Protein AF-A0A1Q9CWM8-F1 (afdb_monomer)

Solvent-accessible surface area (backbone atoms only — not comparable to full-atom values): 12950 Å² total; per-residue (Å²): 133,87,81,80,78,86,75,66,98,82,67,56,83,88,77,53,81,65,92,89,66,82,57,52,78,40,66,68,50,42,53,52,55,50,48,50,55,51,45,44,40,70,77,68,61,48,65,54,47,73,44,76,58,40,35,42,48,44,22,76,62,41,59,60,101,58,80,75,87,77,59,64,68,81,63,61,50,94,53,37,30,60,48,41,47,51,48,46,30,53,45,34,53,47,49,40,71,77,36,74,83,43,46,36,32,36,40,35,80,69,63,62,85,44,45,28,26,53,47,93,80,74,22,32,33,28,57,24,30,44,43,68,65,45,27,57,50,50,49,49,41,70,73,76,45,60,77,96,70,62,54,64,67,57,53,54,46,61,80,60,69,62,69,77,92,69,46,44,67,49,77,50,70,71,60,72,65,41,61,74,77,68,51,73,53,71,64,48,66,49,27,46,78,51,55,81,75,38,72,61,87,83,78,60,82,50,46,73,52,43,54,50,26,67,73,74,102

Organism: Symbiodinium microadriaticum (NCBI:txid2951)

Nearest PDB structures (foldseek):
  3vu2-assembly2_B  TM=9.956E-01  e=8.598E-21  Oryza sativa Japonica Group
  7ml5-assembly1_A  TM=9.933E-01  e=8.139E-21  Oryza sativa Japonica Group
  3aml-assembly1_A  TM=9.859E-01  e=1.068E-19  Oryza sativa Japonica Group
  3amk-assembly1_A  TM=9.919E-01  e=2.861E-19  Oryza sativa Japonica Group
  4bzy-assembly2_B  TM=9.551E-01  e=2.695E-17  Homo sapiens

Mean predicted aligned error: 7.35 Å

Foldseek 3Di:
DDDDPPDDPPDDLVPDQPPPDDDLPDPVSLVVVLVVLLCCCPVVVAQADEDPLVCLLQFSCSCPPDDQPPPLCVRDDPRGDVSSLVSLLVNLVSNCVSPVRHAYEYAHPNQRPQQCAHVVVVHSRHPEYELVVQLVVLCCCLPPHDPVRDDPCVNCCSVPPHDPDRHHYDYDNDDCVCVVVVHDDLLCSQQPPLVVPQPDPPPPHGDPSNVRSVVVD

Radius of gyration: 21.6 Å; Cα contacts (8 Å, |Δi|>4): 248; chains: 1; bounding box: 43×51×65 Å

Sequence (217 aa):
MKNTNLWNPGIDPLKERPRGLYCYKNYEVLRYLLSNLRWWLEEYNCDGFRFDGVTSMLYHHHGLYMSFTGNYEEYFGMSTDVDAVVYLMLASELVRSVRPDAVMIAEDVSGMPGLCVPVAEGGIGFDYRLAMSLPDMWISLLKDVKDERWGMNQIVSAMCNRRRGREKTVAYAESHDQSIVGDKTIAFWLMDAEMYTGMGDDGTPGSVVVARGMAMH

Structure (mmCIF, N/CA/C/O backbone):
data_AF-A0A1Q9CWM8-F1
#
_entry.id   AF-A0A1Q9CWM8-F1
#
loop_
_atom_site.group_PDB
_atom_site.id
_atom_site.type_symbol
_atom_site.label_atom_id
_atom_site.label_alt_id
_atom_site.label_comp_id
_atom_site.label_asym_id
_atom_site.label_entity_id
_atom_site.label_seq_id
_atom_site.pdbx_PDB_ins_code
_atom_site.Cartn_x
_atom_site.Cartn_y
_atom_site.Cartn_z
_atom_site.occupancy
_atom_site.B_iso_or_equiv
_atom_site.auth_seq_id
_atom_site.auth_comp_id
_atom_site.auth_asym_id
_atom_site.auth_atom_id
_atom_site.pdbx_PDB_model_num
ATOM 1 N N . MET A 1 1 ? 17.248 33.627 -0.040 1.00 34.75 1 MET A N 1
ATOM 2 C CA . MET A 1 1 ? 15.953 33.369 0.635 1.00 34.75 1 MET A CA 1
ATOM 3 C C . MET A 1 1 ? 16.097 32.117 1.485 1.00 34.75 1 MET A C 1
ATOM 5 O O . MET A 1 1 ? 16.953 31.301 1.185 1.00 34.75 1 MET A O 1
ATOM 9 N N . LYS A 1 2 ? 15.390 32.072 2.615 1.00 29.89 2 LYS A N 1
ATOM 10 C CA . LYS A 1 2 ? 15.743 31.338 3.840 1.00 29.89 2 LYS A CA 1
ATOM 11 C C . LYS A 1 2 ? 15.882 29.819 3.662 1.00 29.89 2 LYS A C 1
ATOM 13 O O . LYS A 1 2 ? 14.967 29.161 3.189 1.00 29.89 2 LYS A O 1
ATOM 18 N N . ASN A 1 3 ? 17.009 29.310 4.150 1.00 32.53 3 ASN A N 1
ATOM 19 C CA . ASN A 1 3 ? 17.290 27.906 4.413 1.00 32.53 3 ASN A CA 1
ATOM 20 C C . ASN A 1 3 ? 16.655 27.564 5.775 1.00 32.53 3 ASN A C 1
ATOM 22 O O . ASN A 1 3 ? 17.158 27.992 6.816 1.00 32.53 3 ASN A O 1
ATOM 26 N N . THR A 1 4 ? 15.500 26.901 5.795 1.00 33.94 4 THR A N 1
ATOM 27 C CA . THR A 1 4 ? 14.894 26.409 7.040 1.00 33.94 4 THR A CA 1
ATOM 28 C C . THR A 1 4 ? 15.519 25.071 7.406 1.00 33.94 4 THR A C 1
ATOM 30 O O . THR A 1 4 ? 15.001 24.012 7.068 1.00 33.94 4 THR A O 1
ATOM 33 N N . ASN A 1 5 ? 16.636 25.141 8.129 1.00 33.81 5 ASN A N 1
ATOM 34 C CA . ASN A 1 5 ? 17.113 24.049 8.967 1.00 33.81 5 ASN A CA 1
ATOM 35 C C . ASN A 1 5 ? 16.004 23.682 9.968 1.00 33.81 5 ASN A C 1
ATOM 37 O O . ASN A 1 5 ? 15.751 24.426 10.914 1.00 33.81 5 ASN A O 1
ATOM 41 N N . LEU A 1 6 ? 15.347 22.539 9.763 1.00 37.91 6 LEU A N 1
ATOM 42 C CA . LEU A 1 6 ? 14.415 21.935 10.726 1.00 37.91 6 LEU A CA 1
ATOM 43 C C . LEU A 1 6 ? 15.120 21.098 11.808 1.00 37.91 6 LEU A C 1
ATOM 45 O O . LEU A 1 6 ? 14.460 20.432 12.597 1.00 37.91 6 LEU A O 1
ATOM 49 N N . TRP A 1 7 ? 16.446 21.164 11.896 1.00 40.84 7 TRP A N 1
ATOM 50 C CA . TRP A 1 7 ? 17.228 20.342 12.812 1.00 40.84 7 TRP A CA 1
ATOM 51 C C . TRP A 1 7 ? 17.881 21.213 13.879 1.00 40.84 7 TRP A C 1
ATOM 53 O O . TRP A 1 7 ? 18.916 21.837 13.652 1.00 40.84 7 TRP A O 1
ATOM 63 N N . ASN A 1 8 ? 17.235 21.278 15.044 1.00 37.22 8 ASN A N 1
ATOM 64 C CA . ASN A 1 8 ? 17.824 21.820 16.261 1.00 37.22 8 ASN A CA 1
ATOM 65 C C . ASN A 1 8 ? 18.444 20.638 17.036 1.00 37.22 8 ASN A C 1
ATOM 67 O O . ASN A 1 8 ? 17.690 19.771 17.481 1.00 37.22 8 ASN A O 1
ATOM 71 N N . PRO A 1 9 ? 19.776 20.556 17.199 1.00 40.00 9 PRO A N 1
ATOM 72 C CA . PRO A 1 9 ? 20.480 19.375 17.726 1.00 40.00 9 PRO A CA 1
ATOM 73 C C . PRO A 1 9 ? 20.284 19.118 19.238 1.00 40.00 9 PRO A C 1
ATOM 75 O O . PRO A 1 9 ? 21.055 18.380 19.841 1.00 40.00 9 PRO A O 1
ATOM 78 N N . GLY A 1 10 ? 19.266 19.723 19.859 1.00 36.28 10 GLY A N 1
ATOM 79 C CA . GLY A 1 10 ? 18.935 19.577 21.281 1.00 36.28 10 GLY A CA 1
ATOM 80 C C . GLY A 1 10 ? 17.623 18.839 21.568 1.00 36.28 10 GLY A C 1
ATOM 81 O O . GLY A 1 10 ? 17.199 18.823 22.720 1.00 36.28 10 GLY A O 1
ATOM 82 N N . ILE A 1 11 ? 16.957 18.276 20.555 1.00 44.75 11 ILE A N 1
ATOM 83 C CA . ILE A 1 11 ? 15.671 17.588 20.726 1.00 44.75 11 ILE A CA 1
ATOM 84 C C . ILE A 1 11 ? 15.924 16.088 20.894 1.00 44.75 11 ILE A C 1
ATOM 86 O O . ILE A 1 11 ? 16.430 15.430 19.988 1.00 44.75 11 ILE A O 1
ATOM 90 N N . ASP A 1 12 ? 15.570 15.566 22.066 1.00 41.28 12 ASP A N 1
ATOM 91 C CA . ASP A 1 12 ? 15.484 14.133 22.346 1.00 41.28 12 ASP A CA 1
ATOM 92 C C . ASP A 1 12 ? 14.331 13.541 21.506 1.00 41.28 12 ASP A C 1
ATOM 94 O O . ASP A 1 12 ? 13.169 13.893 21.749 1.00 41.28 12 ASP A O 1
ATOM 98 N N . PRO A 1 13 ? 14.610 12.671 20.514 1.00 44.66 13 PRO A N 1
ATOM 99 C CA . PRO A 1 13 ? 13.594 12.138 19.605 1.00 44.66 13 PRO A CA 1
ATOM 100 C C . PRO A 1 13 ? 12.538 11.268 20.308 1.00 44.66 13 PRO A C 1
ATO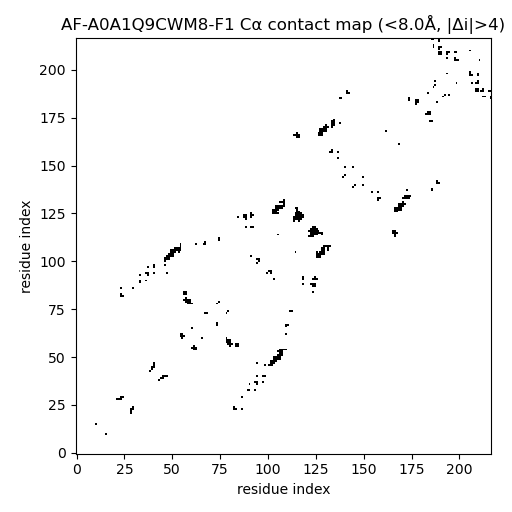M 102 O O . PRO A 1 13 ? 11.521 10.947 19.700 1.00 44.66 13 PRO A O 1
ATOM 105 N N . LEU A 1 14 ? 12.740 10.917 21.585 1.00 44.94 14 LEU A N 1
ATOM 106 C CA . LEU A 1 14 ? 11.765 10.197 22.409 1.00 44.94 14 LEU A CA 1
ATOM 107 C C . LEU A 1 14 ? 10.876 11.119 23.264 1.00 44.94 14 LEU A C 1
ATOM 109 O O . LEU A 1 14 ? 9.920 10.634 23.868 1.00 44.94 14 LEU A O 1
ATOM 113 N N . LYS A 1 15 ? 11.162 12.429 23.348 1.00 42.06 15 LYS A N 1
ATOM 114 C CA . LYS A 1 15 ? 10.411 13.368 24.211 1.00 42.06 15 LYS A CA 1
ATOM 115 C C . LYS A 1 15 ? 9.537 14.368 23.472 1.00 42.06 15 LYS A C 1
ATOM 117 O O . LYS A 1 15 ? 8.560 14.834 24.054 1.00 42.06 15 LYS A O 1
ATOM 122 N N . GLU A 1 16 ? 9.829 14.677 22.214 1.00 43.34 16 GLU A N 1
ATOM 123 C CA . GLU A 1 16 ? 8.999 15.584 21.418 1.00 43.34 16 GLU A CA 1
ATOM 124 C C . GLU A 1 16 ? 8.593 14.925 20.101 1.00 43.34 16 GLU A C 1
ATOM 126 O O . GLU A 1 16 ? 9.414 14.694 19.214 1.00 43.34 16 GLU A O 1
ATOM 131 N N . ARG A 1 17 ? 7.293 14.626 19.977 1.00 52.59 17 ARG A N 1
ATOM 132 C CA . ARG A 1 17 ? 6.696 14.113 18.741 1.00 52.59 17 ARG A CA 1
ATOM 133 C C . ARG A 1 17 ? 6.933 15.145 17.623 1.00 52.59 17 ARG A C 1
ATOM 135 O O . ARG A 1 17 ? 6.641 16.325 17.845 1.00 52.59 17 ARG A O 1
ATOM 142 N N . PRO A 1 18 ? 7.431 14.746 16.438 1.00 56.00 18 PRO A N 1
ATOM 143 C CA . PRO A 1 18 ? 7.631 15.660 15.317 1.00 56.00 18 PRO A CA 1
ATOM 144 C C . PRO A 1 18 ? 6.399 16.541 15.061 1.00 56.00 18 PRO A C 1
ATOM 146 O O . PRO A 1 18 ? 5.259 16.067 15.090 1.00 56.00 18 PRO A O 1
ATOM 149 N N . ARG A 1 19 ? 6.620 17.839 14.811 1.00 48.06 19 ARG A N 1
ATOM 150 C CA . ARG A 1 19 ? 5.539 18.790 14.501 1.00 48.06 19 ARG A CA 1
ATOM 151 C C . ARG A 1 19 ? 4.753 18.299 13.280 1.00 48.06 19 ARG A C 1
ATOM 153 O O . ARG A 1 19 ? 5.338 18.123 12.219 1.00 48.06 19 ARG A O 1
ATOM 160 N N . GLY A 1 20 ? 3.440 18.118 13.440 1.00 64.25 20 GLY A N 1
ATOM 161 C CA . GLY A 1 20 ? 2.528 17.689 12.369 1.00 64.25 20 GLY A CA 1
ATOM 162 C C . GLY A 1 20 ? 1.975 16.266 12.501 1.00 64.25 20 GLY A C 1
ATOM 163 O O . GLY A 1 20 ? 1.130 15.886 11.699 1.00 64.25 20 GLY A O 1
ATOM 164 N N . LEU A 1 21 ? 2.388 15.490 13.509 1.00 78.69 21 LEU A N 1
ATOM 165 C CA . LEU A 1 21 ? 1.821 14.161 13.761 1.00 78.69 21 LEU A CA 1
ATOM 166 C C . LEU A 1 21 ? 0.616 14.220 14.709 1.00 78.69 21 LEU A C 1
ATOM 168 O O . LEU A 1 21 ? 0.665 14.863 15.761 1.00 78.69 21 LEU A O 1
ATOM 172 N N . TYR A 1 22 ? -0.449 13.499 14.362 1.00 84.81 22 TYR A N 1
ATOM 173 C CA . TYR A 1 22 ? -1.654 13.394 15.184 1.00 84.81 22 TYR A CA 1
ATOM 174 C C . TYR A 1 22 ? -1.396 12.657 16.499 1.00 84.81 22 TYR A C 1
ATOM 176 O O . TYR A 1 22 ? -0.713 11.640 16.525 1.00 84.81 22 TYR A O 1
ATOM 184 N N . CYS A 1 23 ? -1.991 13.131 17.594 1.00 89.75 23 CYS A N 1
ATOM 185 C CA . CYS A 1 23 ? -1.984 12.421 18.872 1.00 89.75 23 CYS A CA 1
ATOM 186 C C . CYS A 1 23 ? -3.212 11.506 18.966 1.00 89.75 23 CYS A C 1
ATOM 188 O O . CYS A 1 23 ? -4.271 11.949 19.407 1.00 89.75 23 CYS A O 1
ATOM 190 N N . TYR A 1 24 ? -3.073 10.240 18.559 1.00 92.56 24 TYR A N 1
ATOM 191 C CA . TYR A 1 24 ? -4.183 9.273 18.502 1.00 92.56 24 TYR A CA 1
ATOM 192 C C . TYR A 1 24 ? -4.811 8.949 19.866 1.00 92.56 24 TYR A C 1
ATOM 194 O O . TYR A 1 24 ? -5.958 8.525 19.928 1.00 92.56 24 TYR A O 1
ATOM 202 N N . LYS A 1 25 ? -4.112 9.227 20.971 1.00 91.88 25 LYS A N 1
ATOM 203 C CA . LYS A 1 25 ? -4.659 9.110 22.330 1.00 91.88 25 LYS A CA 1
ATOM 204 C C . LYS A 1 25 ? -5.683 10.194 22.674 1.00 91.88 25 LYS A C 1
ATOM 206 O O . LYS A 1 25 ? -6.490 10.023 23.587 1.00 91.88 25 LYS A O 1
ATOM 211 N N . ASN A 1 26 ? -5.623 11.346 22.006 1.00 95.38 26 ASN A N 1
ATOM 212 C CA . ASN A 1 26 ? -6.525 12.450 22.297 1.00 95.38 26 ASN A CA 1
ATOM 213 C C . ASN A 1 26 ? -7.916 12.155 21.721 1.00 95.38 26 ASN A C 1
ATOM 215 O O . ASN A 1 26 ? -8.080 11.974 20.516 1.00 95.38 26 ASN A O 1
ATOM 219 N N . TYR A 1 27 ? -8.925 12.176 22.588 1.00 95.50 27 TYR A N 1
ATOM 220 C CA . TYR A 1 27 ? -10.308 11.890 22.227 1.00 95.50 27 TYR A CA 1
ATOM 221 C C . TYR A 1 27 ? -10.842 12.786 21.100 1.00 95.50 27 TYR A C 1
ATOM 223 O O . TYR A 1 27 ? -11.529 12.303 20.205 1.00 95.50 27 TYR A O 1
ATOM 231 N N . GLU A 1 28 ? -10.493 14.074 21.086 1.00 96.81 28 GLU A N 1
ATOM 232 C CA . GLU A 1 28 ? -10.963 14.985 20.034 1.00 96.81 28 GLU A CA 1
ATOM 233 C C . GLU A 1 28 ? -10.254 14.747 18.694 1.00 96.81 28 GLU A C 1
ATOM 235 O O . GLU A 1 28 ? -10.845 14.955 17.636 1.00 96.81 28 GLU A O 1
ATOM 240 N N . VAL A 1 29 ? -9.022 14.224 18.718 1.00 96.56 29 VAL A N 1
ATOM 241 C CA . VAL A 1 29 ? -8.330 13.774 17.499 1.00 96.56 29 VAL A CA 1
ATOM 242 C C . VAL A 1 29 ? -9.008 12.522 16.946 1.00 96.56 29 VAL A C 1
ATOM 244 O O . VAL A 1 29 ? -9.284 12.469 15.749 1.00 96.56 29 VAL A O 1
ATOM 247 N N . LEU A 1 30 ? -9.350 11.554 17.804 1.00 97.19 30 LEU A N 1
ATOM 248 C CA . LEU A 1 30 ? -10.130 10.381 17.397 1.00 97.19 30 LEU A CA 1
ATOM 249 C C . LEU A 1 30 ? -11.481 10.793 16.814 1.00 97.19 30 LEU A C 1
ATOM 251 O O . LEU A 1 30 ? -11.832 10.346 15.725 1.00 97.19 30 LEU A O 1
ATOM 255 N N . ARG A 1 31 ? -12.213 11.686 17.495 1.00 97.44 31 ARG A N 1
ATOM 256 C CA . ARG A 1 31 ? -13.494 12.207 17.006 1.00 97.44 31 ARG A CA 1
ATOM 257 C C . ARG A 1 31 ? -13.333 12.821 15.621 1.00 97.44 31 ARG A C 1
ATOM 259 O O . ARG A 1 31 ? -14.119 12.498 14.736 1.00 97.44 31 ARG A O 1
ATOM 266 N N . TYR A 1 32 ? -12.332 13.676 15.432 1.00 98.06 32 TYR A N 1
ATOM 267 C CA . TYR A 1 32 ? -12.073 14.337 14.158 1.00 98.06 32 TYR A CA 1
ATOM 268 C C . TYR A 1 32 ? -11.798 13.332 13.031 1.00 98.06 32 TYR A C 1
ATOM 270 O O . TYR A 1 32 ? -12.482 13.358 12.010 1.00 98.06 32 TYR A O 1
ATOM 278 N N . LEU A 1 33 ? -10.846 12.417 13.230 1.00 98.06 33 LEU A N 1
ATOM 279 C CA . LEU A 1 33 ? -10.425 11.465 12.199 1.00 98.06 33 LEU A CA 1
ATOM 280 C C . LEU A 1 33 ? -11.523 10.445 11.863 1.00 98.06 33 LEU A C 1
ATOM 282 O O . LEU A 1 33 ? -11.818 10.216 10.693 1.00 98.06 33 LEU A O 1
ATOM 286 N N . LEU A 1 34 ? -12.189 9.883 12.874 1.00 98.38 34 LEU A N 1
ATOM 287 C CA . LEU A 1 34 ? -13.293 8.941 12.672 1.00 98.38 34 LEU A CA 1
ATOM 288 C C . LEU A 1 34 ? -14.497 9.614 11.996 1.00 98.38 34 LEU A C 1
ATOM 290 O O . LEU A 1 34 ? -15.094 9.046 11.081 1.00 98.38 34 LEU A O 1
ATOM 294 N N . SER A 1 35 ? -14.825 10.850 12.388 1.00 98.25 35 SER A N 1
ATOM 295 C CA . SER A 1 35 ? -15.889 11.614 11.723 1.00 98.25 35 SER A CA 1
ATOM 296 C C . SER A 1 35 ? -15.523 11.950 10.280 1.00 98.25 35 SER A C 1
ATOM 298 O O . SER A 1 35 ? -16.406 11.964 9.430 1.00 98.25 35 SER A O 1
ATOM 300 N N . ASN A 1 36 ? -14.239 12.178 9.977 1.00 98.38 36 ASN A N 1
ATOM 301 C CA . ASN A 1 36 ? -13.781 12.407 8.609 1.00 98.38 36 ASN A CA 1
ATOM 302 C C . ASN A 1 36 ? -14.009 11.181 7.713 1.00 98.38 36 ASN A C 1
ATOM 304 O O . ASN A 1 36 ? -14.518 11.335 6.607 1.00 98.38 36 ASN A O 1
ATOM 308 N N . LEU A 1 37 ? -13.714 9.972 8.203 1.00 98.38 37 LEU A N 1
ATOM 309 C CA . LEU A 1 37 ? -13.993 8.736 7.462 1.00 98.38 37 LEU A CA 1
ATOM 310 C C . LEU A 1 37 ? -15.488 8.583 7.180 1.00 98.38 37 LEU A C 1
ATOM 312 O O . LEU A 1 37 ? -15.887 8.367 6.039 1.00 98.38 37 LEU A O 1
ATOM 316 N N . ARG A 1 38 ? -16.326 8.756 8.208 1.00 98.12 38 ARG A N 1
ATOM 317 C CA . ARG A 1 38 ? -17.782 8.683 8.049 1.00 98.12 38 ARG A CA 1
ATOM 318 C C . ARG A 1 38 ? -18.308 9.730 7.064 1.00 98.12 38 ARG A C 1
ATOM 320 O O . ARG A 1 38 ? -19.142 9.400 6.232 1.00 98.12 38 ARG A O 1
ATOM 327 N N . TRP A 1 39 ? -17.797 10.957 7.129 1.00 98.38 39 TRP A N 1
ATOM 328 C CA . TRP A 1 39 ? -18.176 12.044 6.228 1.00 98.38 39 TRP A CA 1
ATOM 329 C C . TRP A 1 39 ? -17.937 11.689 4.757 1.00 98.38 39 TRP A C 1
ATOM 331 O O . TRP A 1 39 ? -18.832 11.860 3.936 1.00 98.38 39 TRP A O 1
ATOM 341 N N . TRP A 1 40 ? -16.769 11.139 4.419 1.00 98.50 40 TRP A N 1
ATOM 342 C CA . TRP A 1 40 ? -16.486 10.701 3.048 1.00 98.50 40 TRP A CA 1
ATOM 343 C C . TRP A 1 40 ? -17.390 9.549 2.590 1.00 98.50 40 TRP A C 1
ATOM 345 O O . TRP A 1 40 ? -17.810 9.524 1.433 1.00 98.50 40 TRP A O 1
ATOM 355 N N . LEU A 1 41 ? -17.725 8.618 3.487 1.00 97.81 41 LEU A N 1
ATOM 356 C CA . LEU A 1 41 ? -18.649 7.527 3.171 1.00 97.81 41 LEU A CA 1
ATOM 357 C C . LEU A 1 41 ? -20.083 8.020 2.942 1.00 97.81 41 LEU A C 1
ATOM 359 O O . LEU A 1 41 ? -20.720 7.566 2.001 1.00 97.81 41 LEU A O 1
ATOM 363 N N . GLU A 1 42 ? -20.598 8.918 3.785 1.00 97.50 42 GLU A N 1
ATOM 364 C CA . GLU A 1 42 ? -22.005 9.344 3.738 1.00 97.50 42 GLU A CA 1
ATOM 365 C C . GLU A 1 42 ? -22.254 10.475 2.730 1.00 97.50 42 GLU A C 1
ATOM 367 O O . GLU A 1 42 ? -23.211 10.408 1.962 1.00 97.50 42 GLU A O 1
ATOM 372 N N . GLU A 1 43 ? -21.398 11.499 2.694 1.00 98.06 43 GLU A N 1
ATOM 373 C CA . GLU A 1 43 ? -21.616 12.674 1.841 1.00 98.06 43 GLU A CA 1
ATOM 374 C C . GLU A 1 43 ? -21.176 12.413 0.395 1.00 98.06 43 GLU A C 1
ATOM 376 O O . GLU A 1 43 ? -21.867 12.768 -0.559 1.00 98.06 43 GLU A O 1
ATOM 381 N N . TYR A 1 44 ? -20.023 11.761 0.221 1.00 97.75 44 TYR A N 1
ATOM 382 C CA . TYR A 1 44 ? -19.423 11.527 -1.097 1.00 97.75 44 TYR A CA 1
ATOM 383 C C . TYR A 1 44 ? -19.641 10.106 -1.614 1.00 97.75 44 TYR A C 1
ATOM 385 O O . TYR A 1 44 ? -19.242 9.806 -2.738 1.00 97.75 44 TYR A O 1
ATOM 393 N N . ASN A 1 45 ? -20.300 9.244 -0.832 1.00 96.94 45 ASN A N 1
ATOM 394 C CA . ASN A 1 45 ? -20.602 7.861 -1.201 1.00 96.94 45 ASN A CA 1
ATOM 395 C C . ASN A 1 45 ? -19.362 7.057 -1.622 1.00 96.94 45 ASN A C 1
ATOM 397 O O . ASN A 1 45 ? -19.470 6.148 -2.444 1.00 96.94 45 ASN A O 1
ATOM 401 N N . CYS A 1 46 ? -18.189 7.363 -1.053 1.00 96.94 46 CYS A N 1
ATOM 402 C CA . CYS A 1 46 ? -16.970 6.611 -1.334 1.00 96.94 46 CYS A CA 1
ATOM 403 C C . CYS A 1 46 ? -17.151 5.123 -0.976 1.00 96.94 46 CYS A C 1
ATOM 405 O O . CYS A 1 46 ? -17.752 4.783 0.045 1.00 96.94 46 CYS A O 1
ATOM 407 N N . ASP A 1 47 ? -16.599 4.233 -1.802 1.00 97.75 47 ASP A N 1
ATOM 408 C CA . ASP A 1 47 ? -16.698 2.773 -1.625 1.00 97.75 47 ASP A CA 1
ATOM 409 C C . ASP A 1 47 ? -15.565 2.191 -0.762 1.00 97.75 47 ASP A C 1
ATOM 411 O O . ASP A 1 47 ? -15.372 0.978 -0.686 1.00 97.75 47 ASP A O 1
ATOM 415 N N . GLY A 1 48 ? -14.763 3.043 -0.125 1.00 97.25 48 GLY A N 1
ATOM 416 C CA . GLY A 1 48 ? -13.602 2.604 0.631 1.00 97.25 48 GLY A CA 1
ATOM 417 C C . GLY A 1 48 ? -12.498 3.643 0.711 1.00 97.25 48 GLY A C 1
ATOM 418 O O . GLY A 1 48 ? -12.656 4.783 0.276 1.00 97.25 48 GLY A O 1
ATOM 419 N N . PHE A 1 49 ? -11.365 3.222 1.269 1.00 98.25 49 PHE A N 1
ATOM 420 C CA . PHE A 1 49 ? -10.215 4.081 1.522 1.00 98.25 49 PHE A CA 1
ATOM 421 C C . PHE A 1 49 ? -8.896 3.351 1.296 1.00 98.25 49 PHE A C 1
ATOM 423 O O . PHE A 1 49 ? -8.746 2.177 1.637 1.00 98.25 49 PHE A O 1
ATOM 430 N N . ARG A 1 50 ? -7.902 4.097 0.817 1.00 98.19 50 ARG A N 1
ATOM 431 C CA . ARG A 1 50 ? -6.487 3.761 0.971 1.00 98.19 50 ARG A CA 1
ATOM 432 C C . ARG A 1 50 ? -5.931 4.624 2.101 1.00 98.19 50 ARG A C 1
ATOM 434 O O . ARG A 1 50 ? -6.077 5.841 2.061 1.00 98.19 50 ARG A O 1
ATOM 441 N N . PHE A 1 51 ? -5.359 3.996 3.120 1.00 98.12 51 PHE A N 1
ATOM 442 C CA . PHE A 1 51 ? -4.655 4.695 4.188 1.00 98.12 51 PHE A CA 1
ATOM 443 C C . PHE A 1 51 ? -3.189 4.786 3.795 1.00 98.12 51 PHE A C 1
ATOM 445 O O . PHE A 1 51 ? -2.514 3.759 3.694 1.00 98.12 51 PHE A O 1
ATOM 452 N N . ASP A 1 52 ? -2.733 6.013 3.580 1.00 95.81 52 ASP A N 1
ATOM 453 C CA . ASP A 1 52 ? -1.363 6.313 3.177 1.00 95.81 52 ASP A CA 1
ATOM 454 C C . ASP A 1 52 ? -0.452 6.407 4.400 1.00 95.81 52 ASP A C 1
ATOM 456 O O . ASP A 1 52 ? -0.869 6.837 5.480 1.00 95.81 52 ASP A O 1
ATOM 460 N N . GLY A 1 53 ? 0.807 6.002 4.236 1.00 93.19 53 GLY A N 1
ATOM 461 C CA . GLY A 1 53 ? 1.813 6.090 5.289 1.00 93.19 53 GLY A CA 1
ATOM 462 C C . GLY A 1 53 ? 1.498 5.263 6.540 1.00 93.19 53 GLY A C 1
ATOM 463 O O . GLY A 1 53 ? 1.883 5.663 7.642 1.00 93.19 53 GLY A O 1
ATOM 464 N N . VAL A 1 54 ? 0.847 4.100 6.407 1.00 96.69 54 VAL A N 1
ATOM 465 C CA . VAL A 1 54 ? 0.518 3.231 7.555 1.00 96.69 54 VAL A CA 1
ATOM 466 C C . VAL A 1 54 ? 1.785 2.782 8.283 1.00 96.69 54 VAL A C 1
ATOM 468 O O . VAL A 1 54 ? 1.805 2.808 9.510 1.00 96.69 54 VAL A O 1
ATOM 471 N N . THR A 1 55 ? 2.886 2.509 7.573 1.00 95.00 55 THR A N 1
ATOM 472 C CA . THR A 1 55 ? 4.201 2.249 8.199 1.00 95.00 55 THR A CA 1
ATOM 473 C C . THR A 1 55 ? 4.599 3.354 9.186 1.00 95.00 55 THR A C 1
ATOM 475 O O . THR A 1 55 ? 5.111 3.086 10.270 1.00 95.00 55 THR A O 1
ATOM 478 N N . SER A 1 56 ? 4.354 4.617 8.820 1.00 93.69 56 SER A N 1
ATOM 479 C CA . SER A 1 56 ? 4.682 5.773 9.657 1.00 93.69 56 SER A CA 1
ATOM 480 C C . SER A 1 56 ? 3.796 5.842 10.899 1.00 93.69 56 SER A C 1
ATOM 482 O O . SER A 1 56 ? 4.236 6.278 11.960 1.00 93.69 56 SER A O 1
ATOM 484 N N . MET A 1 57 ? 2.551 5.383 10.792 1.00 95.62 57 MET A N 1
ATOM 485 C CA . MET A 1 57 ? 1.636 5.312 11.924 1.00 95.62 57 MET A CA 1
ATOM 486 C C . MET A 1 57 ? 1.998 4.183 12.889 1.00 95.62 57 MET A C 1
ATOM 488 O O . MET A 1 57 ? 1.944 4.396 14.092 1.00 95.62 57 MET A O 1
ATOM 492 N N . LEU A 1 58 ? 2.359 3.004 12.377 1.00 96.00 58 LEU A N 1
ATOM 493 C CA . LEU A 1 58 ? 2.562 1.794 13.180 1.00 96.00 58 LEU A CA 1
ATOM 494 C C . LEU A 1 58 ? 3.781 1.855 14.102 1.00 96.00 58 LEU A C 1
ATOM 496 O O . LEU A 1 58 ? 3.803 1.163 15.118 1.00 96.00 58 LEU A O 1
ATOM 500 N N . TYR A 1 59 ? 4.788 2.662 13.768 1.00 94.94 59 TYR A N 1
ATOM 501 C CA . TYR A 1 59 ? 6.060 2.685 14.484 1.00 94.94 59 TYR A CA 1
ATOM 502 C C . TYR A 1 59 ? 6.465 4.098 14.889 1.00 94.94 59 TYR A C 1
ATOM 504 O O . TYR A 1 59 ? 6.422 5.023 14.082 1.00 94.94 59 TYR A O 1
ATOM 512 N N . HIS A 1 60 ? 6.988 4.258 16.103 1.00 91.25 60 HIS A N 1
ATOM 513 C CA . HIS A 1 60 ? 7.537 5.527 16.592 1.00 91.25 60 HIS A CA 1
ATOM 514 C C . HIS A 1 60 ? 8.758 6.009 15.796 1.00 91.25 60 HIS A C 1
ATOM 516 O O . HIS A 1 60 ? 9.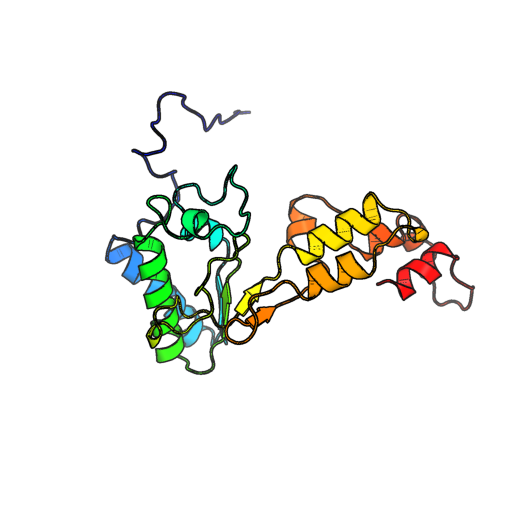001 7.206 15.701 1.00 91.25 60 HIS A O 1
ATOM 522 N N . HIS A 1 61 ? 9.520 5.090 15.195 1.00 89.50 61 HIS A N 1
ATOM 523 C CA . HIS A 1 61 ? 10.604 5.433 14.267 1.00 89.50 61 HIS A CA 1
ATOM 524 C C . HIS A 1 61 ? 10.103 5.698 12.837 1.00 89.50 61 HIS A C 1
ATOM 526 O O . HIS A 1 61 ? 10.902 5.978 11.949 1.00 89.50 61 HIS A O 1
ATOM 532 N N . HIS A 1 62 ? 8.795 5.586 12.590 1.00 89.19 62 HIS A N 1
ATOM 533 C CA . HIS A 1 62 ? 8.141 5.855 11.309 1.00 89.19 62 HIS A CA 1
ATOM 534 C C . HIS A 1 62 ? 8.682 5.041 10.118 1.00 89.19 62 HIS A C 1
ATOM 536 O O . HIS A 1 62 ? 8.599 5.472 8.972 1.00 89.19 62 HIS A O 1
ATOM 542 N N . GLY A 1 63 ? 9.298 3.883 10.383 1.00 83.81 63 GLY A N 1
ATOM 543 C CA . GLY A 1 63 ? 10.027 3.102 9.373 1.00 83.81 63 GLY A CA 1
ATOM 544 C C . GLY A 1 63 ? 11.317 3.757 8.849 1.00 83.81 63 GLY A C 1
ATOM 545 O O . GLY A 1 63 ? 11.968 3.194 7.975 1.00 83.81 63 GLY A O 1
ATOM 546 N N . LEU A 1 64 ? 11.723 4.917 9.376 1.00 85.19 64 LEU A N 1
ATOM 547 C CA . LEU A 1 64 ? 12.931 5.616 8.942 1.00 85.19 64 LEU A CA 1
ATOM 548 C C . LEU A 1 64 ? 14.185 4.915 9.465 1.00 85.19 64 LEU A C 1
ATOM 550 O O . LEU A 1 64 ? 14.267 4.566 10.642 1.00 85.19 64 LEU A O 1
ATOM 554 N N . TYR A 1 65 ? 15.175 4.745 8.582 1.00 80.19 65 TYR A N 1
ATOM 555 C CA . TYR A 1 65 ? 16.458 4.083 8.870 1.00 80.19 65 TYR A CA 1
ATOM 556 C C . TYR A 1 65 ? 16.323 2.667 9.445 1.00 80.19 65 TYR A C 1
ATOM 558 O O . TYR A 1 65 ? 17.233 2.172 10.110 1.00 80.19 65 TYR A O 1
ATOM 566 N N . MET A 1 66 ? 15.193 2.012 9.178 1.00 83.81 66 MET A N 1
ATOM 567 C CA . MET A 1 66 ? 14.908 0.661 9.630 1.00 83.81 66 MET A CA 1
ATOM 568 C C . MET A 1 66 ? 14.696 -0.250 8.432 1.00 83.81 66 MET A C 1
ATOM 570 O O . MET A 1 66 ? 14.107 0.146 7.430 1.00 83.81 66 MET A O 1
ATOM 574 N N . SER A 1 67 ? 15.209 -1.470 8.543 1.00 84.56 67 SER A N 1
ATOM 575 C CA . SER A 1 67 ? 14.973 -2.534 7.576 1.00 84.56 67 SER A CA 1
ATOM 576 C C . SER A 1 67 ? 14.150 -3.614 8.255 1.00 84.56 67 SER A C 1
ATOM 578 O O . SER A 1 67 ? 14.445 -3.980 9.392 1.00 84.56 67 SER A O 1
ATOM 580 N N . PHE A 1 68 ? 13.128 -4.101 7.560 1.00 90.19 68 PHE A N 1
ATOM 581 C CA . PHE A 1 68 ? 12.269 -5.173 8.040 1.00 90.19 68 PHE A CA 1
ATOM 582 C C . PHE A 1 68 ? 12.745 -6.486 7.425 1.00 90.19 68 PHE A C 1
ATOM 584 O O . PHE A 1 68 ? 12.559 -6.744 6.236 1.00 90.19 68 PHE A O 1
ATOM 591 N N . THR A 1 69 ? 13.393 -7.314 8.238 1.00 89.88 69 THR A N 1
ATOM 592 C CA . THR A 1 69 ? 13.939 -8.612 7.821 1.00 89.88 69 THR A CA 1
ATOM 593 C C . THR A 1 69 ? 12.887 -9.717 7.860 1.00 89.88 69 THR A C 1
ATOM 595 O O . THR A 1 69 ? 13.064 -10.773 7.251 1.00 89.88 69 THR A O 1
ATOM 598 N N . GLY A 1 70 ? 11.785 -9.477 8.576 1.00 88.44 70 GLY A N 1
ATOM 599 C CA . GLY A 1 70 ? 10.768 -10.486 8.860 1.00 88.44 70 GLY A CA 1
ATOM 600 C C . GLY A 1 70 ? 10.896 -11.099 10.252 1.00 88.44 70 GLY A C 1
ATOM 601 O O . GLY A 1 70 ? 10.055 -11.927 10.603 1.00 88.44 70 GLY A O 1
ATOM 602 N N . ASN A 1 71 ? 11.885 -10.690 11.058 1.00 92.44 71 ASN A N 1
ATOM 603 C CA . ASN A 1 71 ? 11.924 -11.032 12.478 1.00 92.44 71 ASN A CA 1
ATOM 604 C C . ASN A 1 71 ? 10.755 -10.351 13.212 1.00 92.44 71 ASN A C 1
ATOM 606 O O . ASN A 1 71 ? 10.535 -9.152 13.084 1.00 92.44 71 ASN A O 1
ATOM 610 N N . TYR A 1 72 ? 10.002 -11.116 14.001 1.00 93.12 72 TYR A N 1
ATOM 611 C CA . TYR A 1 72 ? 8.762 -10.654 14.628 1.00 93.12 72 TYR A CA 1
ATOM 612 C C . TYR A 1 72 ? 9.009 -9.593 15.711 1.00 93.12 72 TYR A C 1
ATOM 614 O O . TYR A 1 72 ? 8.130 -8.773 15.970 1.00 93.12 72 TYR A O 1
ATOM 622 N N . GLU A 1 73 ? 10.218 -9.549 16.273 1.00 92.50 73 GLU A N 1
ATOM 623 C CA . GLU A 1 73 ? 10.655 -8.523 17.231 1.00 92.50 73 GLU A CA 1
ATOM 624 C C . GLU A 1 73 ? 10.689 -7.110 16.624 1.00 92.50 73 GLU A C 1
ATOM 626 O O . GLU A 1 73 ? 10.550 -6.127 17.347 1.00 92.50 73 GLU A O 1
ATOM 631 N N . GLU A 1 74 ? 10.829 -6.995 15.298 1.00 92.25 74 GLU A N 1
ATOM 632 C CA . GLU A 1 74 ? 10.815 -5.709 14.585 1.00 92.25 74 GLU A CA 1
ATOM 633 C C . GLU A 1 74 ? 9.399 -5.115 14.502 1.00 92.25 74 GLU A C 1
ATOM 635 O O . GLU A 1 74 ? 9.235 -3.901 14.398 1.00 92.25 74 GLU A O 1
ATOM 640 N N . TYR A 1 75 ? 8.370 -5.969 14.555 1.00 93.69 75 TYR A N 1
ATOM 641 C CA . TYR A 1 75 ? 6.967 -5.573 14.403 1.00 93.69 75 TYR A CA 1
ATOM 642 C C . TYR A 1 75 ? 6.254 -5.397 15.741 1.00 93.69 75 TYR A C 1
ATOM 644 O O . TYR A 1 75 ? 5.374 -4.542 15.857 1.00 93.69 75 TYR A O 1
ATOM 652 N N . PHE A 1 76 ? 6.609 -6.226 16.726 1.00 93.88 76 PHE A N 1
ATOM 653 C CA . PHE A 1 76 ? 5.969 -6.281 18.035 1.00 93.88 76 PHE A CA 1
ATOM 654 C C . PHE A 1 76 ? 6.984 -5.945 19.125 1.00 93.88 76 PHE A C 1
ATOM 656 O O . PHE A 1 76 ? 7.693 -6.813 19.632 1.00 93.88 76 PHE A O 1
ATOM 663 N N . GLY A 1 77 ? 7.032 -4.674 19.509 1.00 91.00 77 GLY A N 1
ATOM 664 C CA . GLY A 1 77 ? 7.927 -4.209 20.558 1.00 91.00 77 GLY A CA 1
ATOM 665 C C . GLY A 1 77 ? 7.555 -2.820 21.055 1.00 91.00 77 GLY A C 1
ATOM 666 O O . GLY A 1 77 ? 6.506 -2.276 20.726 1.00 91.00 77 GLY A O 1
ATOM 667 N N . MET A 1 78 ? 8.448 -2.217 21.839 1.00 92.50 78 MET A N 1
ATOM 668 C CA . MET A 1 78 ? 8.259 -0.853 22.354 1.00 92.50 78 MET A CA 1
ATOM 669 C C . MET A 1 78 ? 8.340 0.224 21.260 1.00 92.50 78 MET A C 1
ATOM 671 O O . MET A 1 78 ? 8.038 1.384 21.520 1.00 92.50 78 MET A O 1
ATOM 675 N N . SER A 1 79 ? 8.780 -0.142 20.054 1.00 91.94 79 SER A N 1
ATOM 676 C CA . SER A 1 79 ? 8.775 0.723 18.875 1.00 91.94 79 SER A CA 1
ATOM 677 C C . SER A 1 79 ? 7.390 0.867 18.246 1.00 91.94 79 SER A C 1
ATOM 679 O O . SER A 1 79 ? 7.183 1.829 17.509 1.00 91.94 79 SER A O 1
ATOM 681 N N . THR A 1 80 ? 6.463 -0.056 18.510 1.00 95.06 80 THR A N 1
ATOM 682 C CA . THR A 1 80 ? 5.114 -0.055 17.936 1.00 95.06 80 THR A CA 1
ATOM 683 C C . THR A 1 80 ? 4.241 1.001 18.621 1.00 95.06 80 THR A C 1
ATOM 685 O O . THR A 1 80 ? 4.064 0.970 19.839 1.00 95.06 80 THR A O 1
ATOM 688 N N . ASP A 1 81 ? 3.655 1.918 17.848 1.00 95.56 81 ASP A N 1
ATOM 689 C CA . ASP A 1 81 ? 2.733 2.940 18.358 1.00 95.56 81 ASP A CA 1
ATOM 690 C C . ASP A 1 81 ? 1.342 2.321 18.577 1.00 95.56 81 ASP A C 1
ATOM 692 O O . ASP A 1 81 ? 0.514 2.219 17.669 1.00 95.56 81 ASP A O 1
ATOM 696 N N . VAL A 1 82 ? 1.087 1.882 19.811 1.00 96.50 82 VAL A N 1
ATOM 697 C CA . VAL A 1 82 ? -0.181 1.241 20.194 1.00 96.50 82 VAL A CA 1
ATOM 698 C C . VAL A 1 82 ? -1.371 2.192 20.036 1.00 96.50 82 VAL A C 1
ATOM 700 O O . VAL A 1 82 ? -2.449 1.746 19.646 1.00 96.50 82 VAL A O 1
ATOM 703 N N . ASP A 1 83 ? -1.194 3.494 20.279 1.00 96.19 83 ASP A N 1
ATOM 704 C CA . ASP A 1 83 ? -2.284 4.466 20.137 1.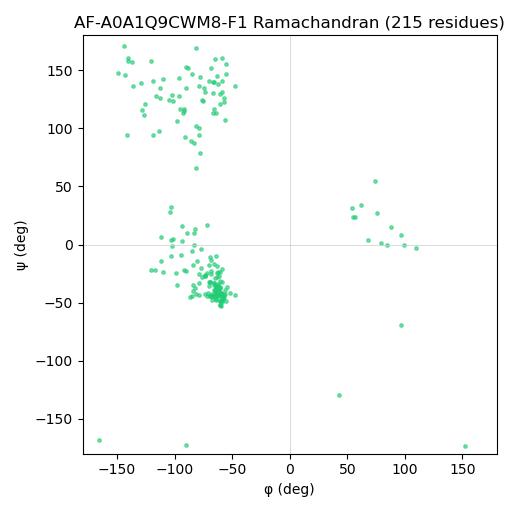00 96.19 83 ASP A CA 1
ATOM 705 C C . ASP A 1 83 ? -2.722 4.566 18.664 1.00 96.19 83 ASP A C 1
ATOM 707 O O . ASP A 1 83 ? -3.918 4.635 18.365 1.00 96.19 83 ASP A O 1
ATOM 711 N N . ALA A 1 84 ? -1.765 4.523 17.731 1.00 96.44 84 ALA A N 1
ATOM 712 C CA . ALA A 1 84 ? -2.046 4.497 16.299 1.00 96.44 84 ALA A CA 1
ATOM 713 C C . ALA A 1 84 ? -2.724 3.192 15.856 1.00 96.44 84 ALA A C 1
ATOM 715 O O . ALA A 1 84 ? -3.689 3.235 15.092 1.00 96.44 84 ALA A O 1
ATOM 716 N N . VAL A 1 85 ? -2.268 2.040 16.363 1.00 97.38 85 VAL A N 1
ATOM 717 C CA . VAL A 1 85 ? -2.894 0.734 16.088 1.00 97.38 85 VAL A CA 1
ATOM 718 C C . VAL A 1 85 ? -4.352 0.724 16.552 1.00 97.38 85 VAL A C 1
ATOM 720 O O . VAL A 1 85 ? -5.233 0.335 15.787 1.00 97.38 85 VAL A O 1
ATOM 723 N N . VAL A 1 86 ? -4.631 1.221 17.762 1.00 97.62 86 VAL A N 1
ATOM 724 C CA . VAL A 1 86 ? -6.000 1.324 18.291 1.00 97.62 86 VAL A CA 1
ATOM 725 C C . VAL A 1 86 ? -6.863 2.230 17.415 1.00 97.62 86 VAL A C 1
ATOM 727 O O . VAL A 1 86 ? -7.997 1.870 17.103 1.00 97.62 86 VAL A O 1
ATOM 730 N N . TYR A 1 87 ? -6.344 3.378 16.969 1.00 98.19 87 TYR A N 1
ATOM 731 C CA . TYR A 1 87 ? -7.065 4.233 16.024 1.00 98.19 87 TYR A CA 1
ATOM 732 C C . TYR A 1 87 ? -7.406 3.493 14.722 1.00 98.19 87 TYR A C 1
ATOM 734 O O . TYR A 1 87 ? -8.548 3.564 14.274 1.00 98.19 87 TYR A O 1
ATOM 742 N N . LEU A 1 88 ? -6.455 2.762 14.134 1.00 98.19 88 LEU A N 1
ATOM 743 C CA . LEU A 1 88 ? -6.678 2.010 12.895 1.00 98.19 88 LEU A CA 1
ATOM 744 C C . LEU A 1 88 ? -7.723 0.896 13.067 1.00 98.19 88 LEU A C 1
ATOM 746 O O . LEU A 1 88 ? -8.564 0.719 12.189 1.00 98.19 88 LEU A O 1
ATOM 750 N N . MET A 1 89 ? -7.725 0.204 14.211 1.00 98.31 89 MET A N 1
ATOM 751 C CA . MET A 1 89 ? -8.757 -0.785 14.558 1.00 98.31 89 MET A CA 1
ATOM 752 C C . MET A 1 89 ? -10.143 -0.140 14.707 1.00 98.31 89 MET A C 1
ATOM 754 O O . MET A 1 89 ? -11.138 -0.670 14.223 1.00 98.31 89 MET A O 1
ATOM 758 N N . LEU A 1 90 ? -10.227 1.026 15.358 1.00 98.19 90 LEU A N 1
ATOM 759 C CA . LEU A 1 90 ? -11.485 1.771 15.476 1.00 98.19 90 LEU A CA 1
ATOM 760 C C . LEU A 1 90 ? -11.973 2.278 14.114 1.00 98.19 90 LEU A C 1
ATOM 762 O O . LEU A 1 90 ? -13.171 2.253 13.840 1.00 98.19 90 LEU A O 1
ATOM 766 N N . ALA A 1 91 ? -11.053 2.736 13.266 1.00 98.25 91 ALA A N 1
ATOM 767 C CA . ALA A 1 91 ? -11.350 3.192 11.918 1.00 98.25 91 ALA A CA 1
ATOM 768 C C . ALA A 1 91 ? -11.900 2.054 11.052 1.00 98.25 91 ALA A C 1
ATOM 770 O O . ALA A 1 91 ? -12.900 2.256 10.364 1.00 98.25 91 ALA A O 1
ATOM 771 N N . SER A 1 92 ? -11.295 0.865 11.110 1.00 97.81 92 SER A N 1
ATOM 772 C CA . SER A 1 92 ? -11.739 -0.280 10.314 1.00 97.81 92 SER A CA 1
ATOM 773 C C . SER A 1 92 ? -13.113 -0.795 10.731 1.00 97.81 92 SER A C 1
ATOM 775 O O . SER A 1 92 ? -13.981 -0.983 9.876 1.00 97.81 92 SER A O 1
ATOM 777 N N . GLU A 1 93 ? -13.361 -0.919 12.036 1.00 97.94 93 GLU A N 1
ATOM 778 C CA . GLU A 1 93 ? -14.683 -1.269 12.564 1.00 97.94 93 GLU A CA 1
ATOM 779 C C . GLU A 1 93 ? -15.736 -0.208 12.216 1.00 97.94 93 GLU A C 1
ATOM 781 O O . GLU A 1 93 ? -16.838 -0.550 11.783 1.00 97.94 93 GLU A O 1
ATOM 786 N N . LEU A 1 94 ? -15.404 1.086 12.328 1.00 97.94 94 LEU A N 1
ATOM 787 C CA . LEU A 1 94 ? -16.324 2.162 11.958 1.00 97.94 94 LEU A CA 1
ATOM 788 C C . LEU A 1 94 ? -16.702 2.089 10.477 1.00 97.94 94 LEU A C 1
ATOM 790 O O . LEU A 1 94 ? -17.892 2.095 10.162 1.00 97.94 94 LEU A O 1
ATOM 794 N N . VAL A 1 95 ? -15.718 2.013 9.578 1.00 97.94 95 VAL A N 1
ATOM 795 C CA . VAL A 1 95 ? -15.958 1.952 8.128 1.00 97.94 95 VAL A CA 1
ATOM 796 C C . VAL A 1 95 ? -16.854 0.764 7.796 1.00 97.94 95 VAL A C 1
ATOM 798 O O . VAL A 1 95 ? -17.853 0.943 7.103 1.00 97.94 95 VAL A O 1
ATOM 801 N N . ARG A 1 96 ? -16.579 -0.414 8.371 1.00 96.12 96 ARG A N 1
ATOM 802 C CA . ARG A 1 96 ? -17.402 -1.613 8.165 1.00 96.12 96 ARG A CA 1
ATOM 803 C C . ARG A 1 96 ? -18.812 -1.478 8.741 1.00 96.12 96 ARG A C 1
ATOM 805 O O . ARG A 1 96 ? -19.756 -2.005 8.161 1.00 96.12 96 ARG A O 1
ATOM 812 N N . SER A 1 97 ? -18.965 -0.780 9.867 1.00 96.69 97 SER A N 1
ATOM 813 C CA . SER A 1 97 ? -20.269 -0.553 10.502 1.00 96.69 97 SER A CA 1
ATOM 814 C C . SER A 1 97 ? -21.161 0.399 9.700 1.00 96.69 97 SER A C 1
ATOM 816 O O . SER A 1 97 ? -22.373 0.204 9.648 1.00 96.69 97 SER A O 1
ATOM 818 N N . VAL A 1 98 ? -20.563 1.412 9.064 1.00 96.88 98 VAL A N 1
ATOM 819 C CA . VAL A 1 98 ? -21.269 2.391 8.225 1.00 96.88 98 VAL A CA 1
ATOM 820 C C . VAL A 1 98 ? -21.555 1.793 6.851 1.00 96.88 98 VAL A C 1
ATOM 822 O O . VAL A 1 98 ? -22.659 1.940 6.331 1.00 96.88 98 VAL A O 1
ATOM 825 N N . ARG A 1 99 ? -20.569 1.101 6.273 1.00 96.00 99 ARG A N 1
ATOM 826 C CA . ARG A 1 99 ? -20.634 0.534 4.931 1.00 96.00 99 ARG A CA 1
ATOM 827 C C . ARG A 1 99 ? -19.951 -0.844 4.888 1.00 96.00 99 ARG A C 1
ATOM 829 O O . ARG A 1 99 ? -18.736 -0.923 4.712 1.00 96.00 99 ARG A O 1
ATOM 836 N N . PRO A 1 100 ? -20.706 -1.948 5.048 1.00 95.75 100 PRO A N 1
ATOM 837 C CA . PRO A 1 100 ? -20.139 -3.299 5.134 1.00 95.75 100 PRO A CA 1
ATOM 838 C C . PRO A 1 100 ? -19.362 -3.758 3.893 1.00 95.75 100 PRO A C 1
ATOM 840 O O . PRO A 1 100 ? -18.466 -4.593 4.006 1.00 95.75 100 PRO A O 1
ATOM 843 N N . ASP A 1 101 ? -19.708 -3.225 2.721 1.00 95.69 101 ASP A N 1
ATOM 844 C CA . ASP A 1 101 ? -19.071 -3.475 1.425 1.00 95.69 101 ASP A CA 1
ATOM 845 C C . ASP A 1 101 ? -17.837 -2.597 1.164 1.00 95.69 101 ASP A C 1
ATOM 847 O O . ASP A 1 101 ? -17.143 -2.817 0.171 1.00 95.69 101 ASP A O 1
ATOM 851 N N . ALA A 1 102 ? -17.533 -1.635 2.044 1.00 97.25 102 ALA A N 1
ATOM 852 C CA . ALA A 1 102 ? -16.394 -0.749 1.856 1.00 97.25 102 ALA A CA 1
ATOM 853 C C . ALA A 1 102 ? -15.060 -1.502 1.938 1.00 97.25 102 ALA A C 1
ATOM 855 O O . ALA A 1 102 ? -14.865 -2.371 2.795 1.00 97.25 102 ALA A O 1
ATOM 856 N N . VAL A 1 103 ? -14.130 -1.122 1.060 1.00 97.81 103 VAL A N 1
ATOM 857 C CA . VAL A 1 103 ? -12.788 -1.712 0.981 1.00 97.81 103 VAL A CA 1
ATOM 858 C C . VAL A 1 103 ? -11.759 -0.801 1.636 1.00 97.81 103 VAL A C 1
ATOM 860 O O . VAL A 1 103 ? -11.639 0.371 1.288 1.00 97.81 103 VAL A O 1
ATOM 863 N N . MET A 1 104 ? -10.954 -1.347 2.544 1.00 98.06 104 MET A N 1
ATOM 864 C CA . MET A 1 104 ? -9.836 -0.628 3.154 1.00 98.06 104 MET A CA 1
ATOM 865 C C . MET A 1 104 ? -8.489 -1.213 2.739 1.00 98.06 104 MET A C 1
ATOM 867 O O . MET A 1 104 ? -8.223 -2.402 2.929 1.00 98.06 104 MET A O 1
ATOM 871 N N . ILE A 1 105 ? -7.613 -0.361 2.210 1.00 98.44 105 ILE A N 1
ATOM 872 C CA . ILE A 1 105 ? -6.275 -0.722 1.735 1.00 98.44 105 ILE A CA 1
ATOM 873 C C . ILE A 1 105 ? -5.225 -0.006 2.584 1.00 98.44 105 ILE A C 1
ATOM 875 O O . ILE A 1 105 ? -5.280 1.211 2.728 1.00 98.44 105 ILE A O 1
ATOM 879 N N . ALA A 1 106 ? -4.257 -0.745 3.120 1.00 98.12 106 ALA A N 1
ATOM 880 C CA . ALA A 1 106 ? -3.121 -0.175 3.838 1.00 98.12 106 ALA A CA 1
ATOM 881 C C . ALA A 1 106 ? -1.891 -0.022 2.932 1.00 98.12 106 ALA A C 1
ATOM 883 O O . ALA A 1 106 ? -1.424 -0.990 2.318 1.00 98.12 106 ALA A O 1
ATOM 884 N N . GLU A 1 107 ? -1.325 1.181 2.902 1.00 96.88 107 GLU A N 1
ATOM 885 C CA . GLU A 1 107 ? 0.015 1.436 2.379 1.00 96.88 107 GLU A CA 1
ATOM 886 C C . GLU A 1 107 ? 1.052 1.196 3.488 1.00 96.88 107 GLU A C 1
ATOM 888 O O . GLU A 1 107 ? 1.391 2.085 4.273 1.00 96.88 107 GLU A O 1
ATOM 893 N N . ASP A 1 108 ? 1.516 -0.051 3.584 1.00 95.56 108 ASP A N 1
ATOM 894 C CA . ASP A 1 108 ? 2.515 -0.490 4.559 1.00 95.56 108 ASP A CA 1
ATOM 895 C C . ASP A 1 108 ? 3.675 -1.235 3.880 1.00 95.56 108 ASP A C 1
ATOM 897 O O . ASP A 1 108 ? 3.513 -2.340 3.339 1.00 95.56 108 ASP A O 1
ATOM 901 N N . VAL A 1 109 ? 4.860 -0.629 3.973 1.00 92.25 109 VAL A N 1
ATOM 902 C CA . VAL A 1 109 ? 6.133 -1.157 3.462 1.00 92.25 109 VAL A CA 1
ATOM 903 C C . VAL A 1 109 ? 6.693 -2.217 4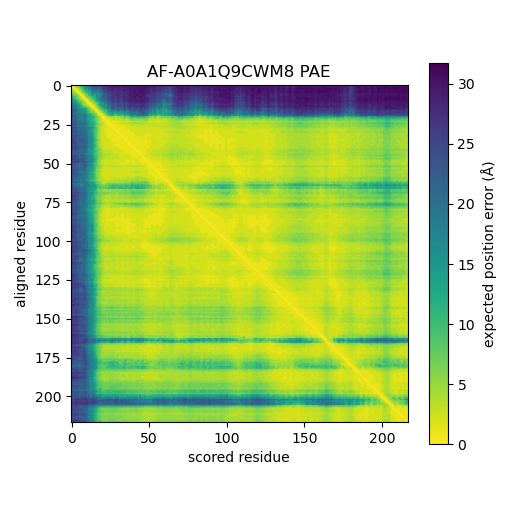.408 1.00 92.25 109 VAL A C 1
ATOM 905 O O . VAL A 1 109 ? 7.301 -3.178 3.942 1.00 92.25 109 VAL A O 1
ATOM 908 N N . SER A 1 110 ? 6.469 -2.086 5.724 1.00 93.19 110 SER A N 1
ATOM 909 C CA . SER A 1 110 ? 7.046 -3.006 6.715 1.00 93.19 110 SER A CA 1
ATOM 910 C C . SER A 1 110 ? 6.537 -4.430 6.533 1.00 93.19 110 SER A C 1
ATOM 912 O O . SER A 1 110 ? 7.281 -5.399 6.641 1.00 93.19 110 SER A O 1
ATOM 914 N N . GLY A 1 111 ? 5.251 -4.558 6.217 1.00 92.81 111 GLY A N 1
ATOM 915 C CA . GLY A 1 111 ? 4.548 -5.817 6.225 1.00 92.81 111 GLY A CA 1
ATOM 916 C C . GLY A 1 111 ? 4.244 -6.306 7.621 1.00 92.81 111 GLY A C 1
ATOM 917 O O . GLY A 1 111 ? 4.537 -7.460 7.919 1.00 92.81 111 GLY A O 1
ATOM 918 N N . MET A 1 112 ? 3.591 -5.491 8.441 1.00 94.81 112 MET A N 1
ATOM 919 C CA . MET A 1 112 ? 3.138 -5.895 9.770 1.00 94.81 112 MET A CA 1
ATOM 920 C C . MET A 1 112 ? 2.207 -7.126 9.717 1.00 94.81 112 MET A C 1
ATOM 922 O O . MET A 1 112 ? 1.217 -7.113 8.979 1.00 94.81 112 MET A O 1
ATOM 926 N N . PRO A 1 113 ? 2.495 -8.213 10.465 1.00 94.69 113 PRO A N 1
ATOM 927 C CA . PRO A 1 113 ? 1.575 -9.344 10.577 1.00 94.69 113 PRO A CA 1
ATOM 928 C C . PRO A 1 113 ? 0.249 -8.928 11.226 1.00 94.69 113 PRO A C 1
ATOM 930 O O . PRO A 1 113 ? 0.248 -8.209 12.221 1.00 94.69 113 PRO A O 1
ATOM 933 N N . GLY A 1 114 ? -0.877 -9.412 10.697 1.00 94.19 114 GLY A N 1
ATOM 934 C CA . GLY A 1 114 ? -2.208 -9.126 11.247 1.00 94.19 114 GLY A CA 1
ATOM 935 C C . GLY A 1 114 ? -2.828 -7.809 10.770 1.00 94.19 114 GLY A C 1
ATOM 936 O O . GLY A 1 114 ? -3.970 -7.512 11.124 1.00 94.19 114 GLY A O 1
ATOM 937 N N . LEU A 1 115 ? -2.128 -7.042 9.924 1.00 96.19 115 LEU A N 1
ATOM 938 C CA . LEU A 1 115 ? -2.634 -5.779 9.381 1.00 96.19 115 LEU A CA 1
ATOM 939 C C . LEU A 1 115 ? -3.940 -5.977 8.597 1.00 96.19 115 LEU A C 1
ATOM 941 O O . LEU A 1 115 ? -4.893 -5.219 8.771 1.00 96.19 115 LEU A O 1
ATOM 945 N N . CYS A 1 116 ? -4.001 -7.040 7.789 1.00 96.31 116 CYS A N 1
ATOM 946 C CA . CYS A 1 116 ? -5.170 -7.385 6.975 1.00 96.31 116 CYS A CA 1
ATOM 947 C C . CYS A 1 116 ? -5.995 -8.547 7.553 1.00 96.31 116 CYS A C 1
ATOM 949 O O . CYS A 1 116 ? -6.533 -9.367 6.811 1.00 96.31 116 CYS A O 1
ATOM 951 N N . VAL A 1 117 ? -6.028 -8.667 8.881 1.00 95.88 117 VAL A N 1
ATOM 952 C CA . VAL A 1 117 ? -6.846 -9.647 9.612 1.00 95.88 117 VAL A CA 1
ATOM 953 C C . VAL A 1 117 ? -7.970 -8.895 10.337 1.00 95.88 117 VAL A C 1
ATOM 955 O O . VAL A 1 117 ? -7.714 -7.791 10.822 1.00 95.88 117 VAL A O 1
ATOM 958 N N . PRO A 1 118 ? -9.202 -9.437 10.426 1.00 95.50 118 PRO A N 1
ATOM 959 C CA . PRO A 1 118 ? -10.308 -8.771 11.116 1.00 95.50 118 PRO A CA 1
AT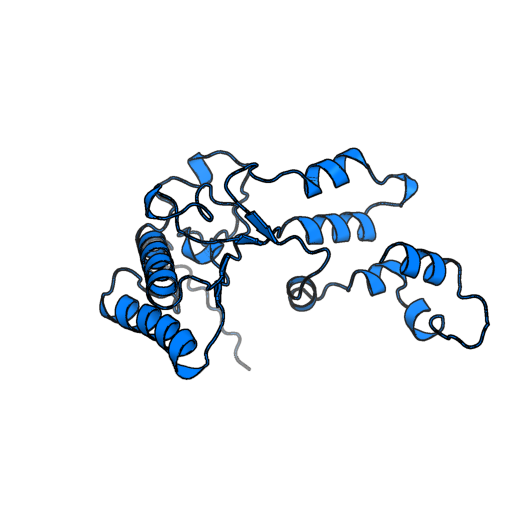OM 960 C C . PRO A 1 118 ? -9.989 -8.408 12.572 1.00 95.50 118 PRO A C 1
ATOM 962 O O . PRO A 1 118 ? -9.313 -9.163 13.274 1.00 95.50 118 PRO A O 1
ATOM 965 N N . VAL A 1 119 ? -10.545 -7.293 13.056 1.00 96.44 119 VAL A N 1
ATOM 966 C CA . VAL A 1 119 ? -10.346 -6.825 14.441 1.00 96.44 119 VAL A CA 1
ATOM 967 C C . VAL A 1 119 ? -10.853 -7.845 15.461 1.00 96.44 119 VAL A C 1
ATOM 969 O O . VAL A 1 119 ? -10.189 -8.097 16.464 1.00 96.44 119 VAL A O 1
ATOM 972 N N . ALA A 1 120 ? -11.969 -8.520 15.168 1.00 95.06 120 ALA A N 1
ATOM 973 C CA . ALA A 1 120 ? -12.512 -9.592 16.007 1.00 95.06 120 ALA A CA 1
ATOM 974 C C . ALA A 1 120 ? -11.560 -10.797 16.187 1.00 95.06 120 ALA A C 1
ATOM 976 O O . ALA A 1 120 ? -11.670 -11.519 17.175 1.00 95.06 120 ALA A O 1
ATOM 977 N N . GLU A 1 121 ? -10.620 -11.013 15.259 1.00 94.94 121 GLU A N 1
ATOM 978 C CA . GLU A 1 121 ? -9.584 -12.056 15.344 1.00 94.94 121 GLU A CA 1
ATOM 979 C C . GLU A 1 121 ? -8.265 -11.540 15.955 1.00 94.94 121 GLU A C 1
ATOM 981 O O . GLU A 1 121 ? -7.292 -12.289 16.043 1.00 94.94 121 GLU A O 1
ATOM 986 N N . GLY A 1 122 ? -8.217 -10.274 16.384 1.00 93.56 122 GLY A N 1
ATOM 987 C CA . GLY A 1 122 ? -7.017 -9.626 16.919 1.00 93.56 122 GLY A CA 1
ATOM 988 C C . GLY A 1 122 ? -6.126 -8.960 15.864 1.00 93.56 122 GLY A C 1
ATOM 989 O O . GLY A 1 122 ? -4.972 -8.658 16.160 1.00 93.56 122 GLY A O 1
ATOM 990 N N . GLY A 1 123 ? -6.629 -8.750 14.643 1.00 95.38 123 GLY A N 1
ATOM 991 C CA . GLY A 1 123 ? -5.948 -7.968 13.609 1.00 95.38 123 GLY A CA 1
ATOM 992 C C . GLY A 1 123 ? -6.302 -6.477 13.626 1.00 95.38 123 GLY A C 1
ATOM 993 O O . GLY A 1 123 ? -6.995 -5.993 14.519 1.00 95.38 123 GLY A O 1
ATOM 994 N N . ILE A 1 124 ? -5.829 -5.740 12.616 1.00 97.12 124 ILE A N 1
ATOM 995 C CA . ILE A 1 124 ? -6.074 -4.289 12.473 1.00 97.12 124 ILE A CA 1
ATOM 996 C C . ILE A 1 124 ? -7.322 -3.996 11.617 1.00 97.12 124 ILE A C 1
ATOM 998 O O . ILE A 1 124 ? -7.944 -2.945 11.758 1.00 97.12 124 ILE A O 1
ATOM 1002 N N . GLY A 1 125 ? -7.745 -4.943 10.776 1.00 96.69 125 GLY A N 1
ATOM 1003 C CA . GLY A 1 125 ? -9.027 -4.895 10.067 1.00 96.69 125 GLY A CA 1
ATOM 1004 C C . GLY A 1 125 ? -8.998 -4.356 8.637 1.00 96.69 125 GLY A C 1
ATOM 1005 O O . GLY A 1 125 ? -10.070 -4.183 8.056 1.00 96.69 125 GLY A O 1
ATOM 1006 N N . PHE A 1 126 ? -7.821 -4.120 8.045 1.00 97.81 126 PHE A N 1
ATOM 1007 C CA . PHE A 1 126 ? -7.727 -3.796 6.616 1.00 97.81 126 PHE A CA 1
ATOM 1008 C C . PHE A 1 126 ? -8.107 -4.997 5.740 1.00 97.81 126 PHE A C 1
ATOM 1010 O O . PHE A 1 126 ? -7.895 -6.149 6.114 1.00 97.81 126 PHE A O 1
ATOM 1017 N N . ASP A 1 127 ? -8.625 -4.745 4.539 1.00 96.81 127 ASP A N 1
ATOM 1018 C CA . ASP A 1 127 ? -8.941 -5.806 3.577 1.00 96.81 127 ASP A CA 1
ATOM 1019 C C . ASP A 1 127 ? -7.720 -6.221 2.763 1.00 96.81 127 ASP A C 1
ATOM 1021 O O . ASP A 1 127 ? -7.517 -7.407 2.490 1.00 96.81 127 ASP A O 1
ATOM 1025 N N . TYR A 1 128 ? -6.915 -5.235 2.367 1.00 97.31 128 TYR A N 1
ATOM 1026 C CA . TYR A 1 128 ? -5.735 -5.426 1.537 1.00 97.31 128 TYR A CA 1
ATOM 1027 C C . TYR A 1 128 ? -4.565 -4.591 2.043 1.00 97.31 128 TYR A C 1
ATOM 1029 O O . TYR A 1 128 ? -4.740 -3.539 2.656 1.00 97.31 128 TYR A O 1
ATOM 1037 N N . ARG A 1 129 ? -3.357 -5.024 1.694 1.00 96.56 129 ARG A N 1
ATOM 1038 C CA . ARG A 1 129 ? -2.151 -4.194 1.735 1.00 96.56 129 ARG A CA 1
ATOM 1039 C C . ARG A 1 129 ? -1.513 -4.086 0.358 1.00 96.56 129 ARG A C 1
ATOM 1041 O O . ARG A 1 129 ? -1.724 -4.950 -0.494 1.00 96.56 129 ARG A O 1
ATOM 1048 N N . LEU A 1 130 ? -0.720 -3.050 0.143 1.00 96.44 130 LEU A N 1
ATOM 1049 C CA . LEU A 1 130 ? 0.034 -2.866 -1.096 1.00 96.44 130 LEU A CA 1
ATOM 1050 C C . LEU A 1 130 ? 1.298 -3.748 -1.135 1.00 96.44 130 LEU A C 1
ATOM 1052 O O . LEU A 1 130 ? 2.019 -3.860 -0.142 1.00 96.44 130 LEU A O 1
ATOM 1056 N N . ALA A 1 131 ? 1.575 -4.386 -2.279 1.00 94.94 131 ALA A N 1
ATOM 1057 C CA . ALA A 1 131 ? 2.806 -5.149 -2.522 1.00 94.94 131 ALA A CA 1
ATOM 1058 C C . ALA A 1 131 ? 3.966 -4.220 -2.926 1.00 94.94 131 ALA A C 1
ATOM 1060 O O . ALA A 1 131 ? 4.450 -4.266 -4.056 1.00 94.94 131 ALA A O 1
ATOM 1061 N N . MET A 1 132 ? 4.403 -3.366 -2.001 1.00 92.25 132 MET A N 1
ATOM 1062 C CA . MET A 1 132 ? 5.303 -2.245 -2.311 1.00 92.25 132 MET A CA 1
ATOM 1063 C C . MET A 1 132 ? 6.709 -2.660 -2.778 1.00 92.25 132 MET A C 1
ATOM 1065 O O . MET A 1 132 ? 7.394 -1.859 -3.394 1.00 92.25 132 MET A O 1
ATOM 1069 N N . SER A 1 133 ? 7.130 -3.908 -2.548 1.00 91.44 133 SER A N 1
ATOM 1070 C CA . SER A 1 133 ? 8.438 -4.413 -2.993 1.00 91.44 133 SER A CA 1
ATOM 1071 C C . SER A 1 133 ? 8.492 -4.829 -4.469 1.00 91.44 133 SER A C 1
ATOM 1073 O O . SER A 1 133 ? 9.582 -5.058 -4.996 1.00 91.44 133 SER A O 1
ATOM 1075 N N . LEU A 1 134 ? 7.345 -4.982 -5.145 1.00 94.81 134 LEU A N 1
ATOM 1076 C CA . LEU A 1 134 ? 7.315 -5.454 -6.534 1.00 94.81 134 LEU A CA 1
ATOM 1077 C C . LEU A 1 134 ? 7.827 -4.407 -7.538 1.00 94.81 134 LEU A C 1
ATOM 1079 O O . LEU A 1 134 ? 8.632 -4.788 -8.387 1.00 94.81 134 LEU A O 1
ATOM 1083 N N . PRO A 1 135 ? 7.450 -3.117 -7.453 1.00 94.75 135 PRO A N 1
ATOM 1084 C CA . PRO A 1 135 ? 8.029 -2.095 -8.324 1.00 94.75 135 PRO A CA 1
ATOM 1085 C C . PRO A 1 135 ? 9.545 -1.961 -8.179 1.00 94.75 135 PRO A C 1
ATOM 1087 O O . PRO A 1 135 ? 10.245 -1.888 -9.186 1.00 94.75 135 PRO A O 1
ATOM 1090 N N . ASP A 1 136 ? 10.065 -2.008 -6.948 1.00 91.94 136 ASP A N 1
ATOM 1091 C CA . ASP A 1 136 ? 11.508 -1.926 -6.688 1.00 91.94 136 ASP A CA 1
ATOM 1092 C C . ASP A 1 136 ? 12.274 -3.084 -7.343 1.00 91.94 136 ASP A C 1
ATOM 1094 O O . ASP A 1 136 ? 13.359 -2.895 -7.898 1.00 91.94 136 ASP A O 1
ATOM 1098 N N . MET A 1 137 ? 11.689 -4.287 -7.333 1.00 95.00 137 MET A N 1
ATOM 1099 C CA . MET A 1 137 ? 12.237 -5.446 -8.038 1.00 95.00 137 MET A CA 1
ATOM 1100 C C . MET A 1 137 ? 12.329 -5.187 -9.547 1.00 95.00 137 MET A C 1
ATOM 1102 O O . MET A 1 137 ? 13.381 -5.435 -10.138 1.00 95.00 137 MET A O 1
ATOM 1106 N N . TRP A 1 138 ? 11.252 -4.693 -10.170 1.00 95.44 138 TRP A N 1
ATOM 1107 C CA . TRP A 1 138 ? 11.235 -4.415 -11.608 1.00 95.44 138 TRP A CA 1
ATOM 1108 C C . TRP A 1 138 ? 12.229 -3.321 -11.988 1.00 95.44 138 TRP A C 1
ATOM 1110 O O . TRP A 1 138 ? 12.971 -3.497 -12.952 1.00 95.44 138 TRP A O 1
ATOM 1120 N N . ILE A 1 139 ? 12.314 -2.243 -11.203 1.00 93.56 139 ILE A N 1
ATOM 1121 C CA . ILE A 1 139 ? 13.308 -1.184 -11.414 1.00 93.56 139 ILE A CA 1
ATOM 1122 C C . ILE A 1 139 ? 14.723 -1.754 -11.331 1.00 93.56 139 ILE A C 1
ATOM 1124 O O . ILE A 1 139 ? 15.527 -1.512 -12.228 1.00 93.56 139 ILE A O 1
ATOM 1128 N N . SER A 1 140 ? 15.039 -2.534 -10.292 1.00 93.62 140 SER A N 1
ATOM 1129 C CA . SER A 1 140 ? 16.379 -3.110 -10.135 1.00 93.62 140 SER A CA 1
ATOM 1130 C C . SER A 1 140 ? 16.746 -4.032 -11.302 1.00 93.62 140 SER A C 1
ATOM 1132 O O . SER A 1 140 ? 17.863 -3.960 -11.816 1.00 93.62 140 SER A O 1
ATOM 1134 N N . LEU A 1 141 ? 15.800 -4.847 -11.78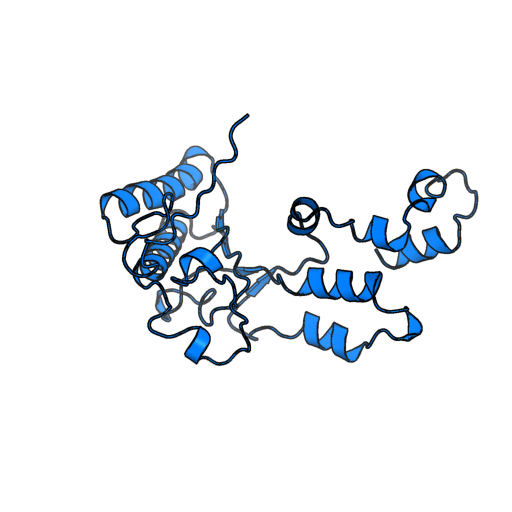2 1.00 95.69 141 LEU A N 1
ATOM 1135 C CA . LEU A 1 141 ? 16.013 -5.696 -12.955 1.00 95.69 141 LEU A CA 1
ATOM 1136 C C . LEU A 1 141 ? 16.259 -4.873 -14.222 1.00 95.69 141 LEU A C 1
ATOM 1138 O O . LEU A 1 141 ? 17.220 -5.147 -14.933 1.00 95.69 141 LEU A O 1
ATOM 1142 N N . LEU A 1 142 ? 15.436 -3.859 -14.490 1.00 95.31 142 LEU A N 1
ATOM 1143 C CA . LEU A 1 142 ? 15.540 -3.035 -15.699 1.00 95.31 142 LEU A CA 1
ATOM 1144 C C . LEU A 1 142 ? 16.780 -2.132 -15.706 1.00 95.31 142 LEU A C 1
ATOM 1146 O O . LEU A 1 142 ? 17.337 -1.858 -16.768 1.00 95.31 142 LEU A O 1
ATOM 1150 N N . LYS A 1 143 ? 17.217 -1.673 -14.532 1.00 93.81 143 LYS A N 1
ATOM 1151 C CA . LYS A 1 143 ? 18.326 -0.729 -14.381 1.00 93.81 143 LYS A CA 1
ATOM 1152 C C . LYS A 1 143 ? 19.688 -1.411 -14.308 1.00 93.81 143 LYS A C 1
ATOM 1154 O O . LYS A 1 143 ? 20.634 -0.953 -14.949 1.00 93.81 143 LYS A O 1
ATOM 1159 N N . ASP A 1 144 ? 19.794 -2.486 -13.527 1.00 94.88 144 ASP A N 1
ATOM 1160 C CA . ASP A 1 144 ? 21.088 -3.033 -13.107 1.00 94.88 144 ASP A CA 1
ATOM 1161 C C . ASP A 1 144 ? 21.403 -4.409 -13.724 1.00 94.88 144 ASP A C 1
ATOM 1163 O O . ASP A 1 144 ? 22.554 -4.859 -13.683 1.00 94.88 144 ASP A O 1
ATOM 1167 N N . VAL A 1 145 ? 20.414 -5.100 -14.311 1.00 96.25 145 VAL A N 1
ATOM 1168 C CA . VAL A 1 145 ? 20.552 -6.503 -14.734 1.00 96.25 145 VAL A CA 1
ATOM 1169 C C . VAL A 1 145 ? 20.194 -6.691 -16.208 1.00 96.25 145 VAL A C 1
ATOM 1171 O O . VAL A 1 145 ? 19.068 -6.478 -16.638 1.00 96.25 145 VAL A O 1
ATOM 1174 N N . LYS A 1 146 ? 21.146 -7.196 -17.001 1.00 96.06 146 LYS A N 1
ATOM 1175 C CA . LYS A 1 146 ? 20.872 -7.605 -18.389 1.00 96.06 146 LYS A CA 1
ATOM 1176 C C . LYS A 1 146 ? 19.870 -8.760 -18.447 1.00 96.06 146 LYS A C 1
ATOM 1178 O O . LYS A 1 146 ? 19.960 -9.672 -17.625 1.00 96.06 146 LYS A O 1
ATOM 1183 N N . ASP A 1 147 ? 19.016 -8.768 -19.466 1.00 95.69 147 ASP A N 1
ATOM 1184 C CA . ASP A 1 147 ? 17.930 -9.739 -19.675 1.00 95.69 147 ASP A CA 1
ATOM 1185 C C . ASP A 1 147 ? 18.355 -11.199 -19.494 1.00 95.69 147 ASP A C 1
ATOM 1187 O O . ASP A 1 147 ? 17.676 -11.975 -18.825 1.00 95.69 147 ASP A O 1
ATOM 1191 N N . GLU A 1 148 ? 19.514 -11.588 -20.036 1.00 96.31 148 GLU A N 1
ATOM 1192 C CA . GLU A 1 148 ? 19.968 -12.987 -19.994 1.00 96.31 148 GLU A CA 1
ATOM 1193 C C . GLU A 1 148 ? 20.329 -13.457 -18.575 1.00 96.31 148 GLU A C 1
ATOM 1195 O O . GLU A 1 148 ? 20.518 -14.650 -18.335 1.00 96.31 148 GLU A O 1
ATOM 1200 N N . ARG A 1 149 ? 20.461 -12.519 -17.632 1.00 96.81 149 ARG A N 1
ATOM 1201 C CA . ARG A 1 149 ? 20.801 -12.769 -16.227 1.00 96.81 149 ARG A CA 1
ATOM 1202 C C . ARG A 1 149 ? 19.594 -12.678 -15.300 1.00 96.81 149 ARG A C 1
ATOM 1204 O O . ARG A 1 149 ? 19.766 -12.802 -14.088 1.00 96.81 149 ARG A O 1
ATOM 1211 N N . TRP A 1 150 ? 18.391 -12.469 -15.833 1.00 96.00 150 TRP A N 1
ATOM 1212 C CA . TRP A 1 150 ? 17.185 -12.404 -15.018 1.00 96.00 150 TRP A CA 1
ATOM 1213 C C . TRP A 1 150 ? 16.895 -13.763 -14.377 1.00 96.00 150 TRP A C 1
ATOM 1215 O O . TRP A 1 150 ? 16.634 -14.768 -15.043 1.00 96.00 150 TRP A O 1
ATOM 1225 N N . GLY A 1 151 ? 16.936 -13.804 -13.046 1.00 95.75 151 GLY A N 1
ATOM 1226 C CA . GLY A 1 151 ? 16.660 -15.014 -12.285 1.00 95.75 151 GLY A CA 1
ATOM 1227 C C . GLY A 1 151 ? 15.161 -15.267 -12.168 1.00 95.75 151 GLY A C 1
ATOM 1228 O O . GLY A 1 151 ? 14.521 -14.713 -11.279 1.00 95.75 151 GLY A O 1
ATOM 1229 N N . MET A 1 152 ? 14.600 -16.165 -12.985 1.00 95.50 152 MET A N 1
ATOM 1230 C CA . MET A 1 152 ? 13.162 -16.496 -12.930 1.00 95.50 152 MET A CA 1
A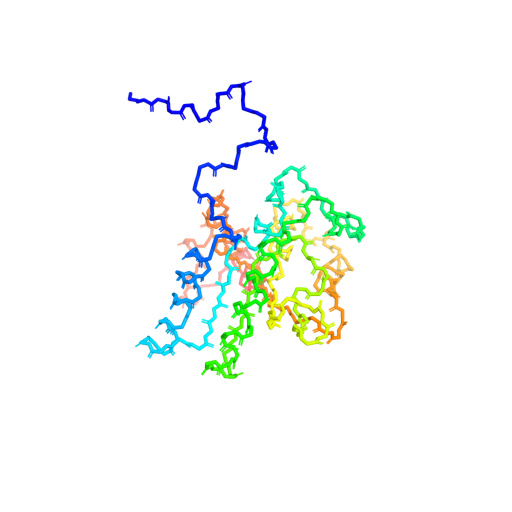TOM 1231 C C . MET A 1 152 ? 12.703 -16.931 -11.530 1.00 95.50 152 MET A C 1
ATOM 1233 O O . MET A 1 152 ? 11.630 -16.542 -11.077 1.00 95.50 152 MET A O 1
ATOM 1237 N N . ASN A 1 153 ? 13.549 -17.663 -10.798 1.00 96.06 153 ASN A N 1
ATOM 1238 C CA . ASN A 1 153 ? 13.266 -18.044 -9.412 1.00 96.06 153 ASN A CA 1
ATOM 1239 C C . ASN A 1 153 ? 13.154 -16.831 -8.478 1.00 96.06 153 ASN A C 1
ATOM 1241 O O . ASN A 1 153 ? 12.327 -16.847 -7.572 1.00 96.06 153 ASN A O 1
ATOM 1245 N N . GLN A 1 154 ? 13.960 -15.787 -8.690 1.00 93.38 154 GLN A N 1
ATOM 1246 C CA . GLN A 1 154 ? 13.910 -14.563 -7.885 1.00 93.38 154 GLN A CA 1
ATOM 1247 C C . GLN A 1 154 ? 12.619 -13.791 -8.162 1.00 93.38 154 GLN A C 1
ATOM 1249 O O . GLN A 1 154 ? 11.939 -13.412 -7.213 1.00 93.38 154 GLN A O 1
ATOM 1254 N N . ILE A 1 155 ? 12.233 -13.657 -9.438 1.00 95.81 155 ILE A N 1
ATOM 1255 C CA . ILE A 1 155 ? 10.984 -12.995 -9.847 1.00 95.81 155 ILE A CA 1
ATOM 1256 C C . ILE A 1 155 ? 9.778 -13.723 -9.252 1.00 95.81 155 ILE A C 1
ATOM 1258 O O . ILE A 1 155 ? 8.955 -13.123 -8.563 1.00 95.81 155 ILE A O 1
ATOM 1262 N N . VAL A 1 156 ? 9.692 -15.042 -9.452 1.00 96.06 156 VAL A N 1
ATOM 1263 C CA . VAL A 1 156 ? 8.593 -15.851 -8.908 1.00 96.06 156 VAL A CA 1
ATOM 1264 C C . VAL A 1 156 ? 8.573 -15.780 -7.383 1.00 96.06 156 VAL A C 1
ATOM 1266 O O . VAL A 1 156 ? 7.503 -15.609 -6.800 1.00 96.06 156 VAL A O 1
ATOM 1269 N N . SER A 1 157 ? 9.740 -15.872 -6.735 1.00 94.06 157 SER A N 1
ATOM 1270 C CA . SER A 1 157 ? 9.849 -15.751 -5.283 1.00 94.06 157 SER A CA 1
ATOM 1271 C C . SER A 1 157 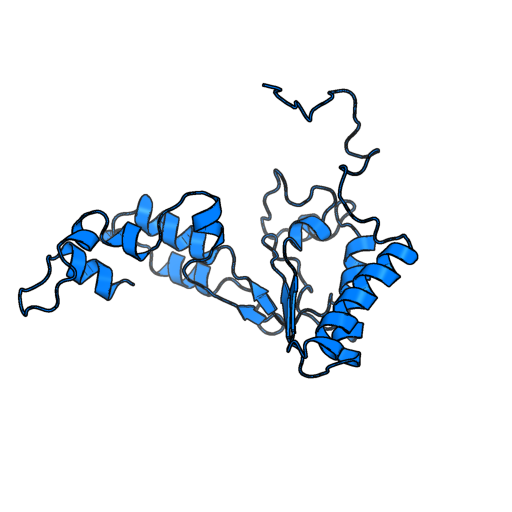? 9.315 -14.408 -4.808 1.00 94.06 157 SER A C 1
ATOM 1273 O O . SER A 1 157 ? 8.471 -14.392 -3.924 1.00 94.06 157 SER A O 1
ATOM 1275 N N . ALA A 1 158 ? 9.726 -13.291 -5.404 1.00 93.69 158 ALA A N 1
ATOM 1276 C CA . ALA A 1 158 ? 9.270 -11.968 -4.998 1.00 93.69 158 ALA A CA 1
ATOM 1277 C C . ALA A 1 158 ? 7.758 -11.771 -5.224 1.00 93.69 158 ALA A C 1
ATOM 1279 O O . ALA A 1 158 ? 7.060 -11.328 -4.315 1.00 93.69 158 ALA A O 1
ATOM 1280 N N . MET A 1 159 ? 7.218 -12.211 -6.366 1.00 93.38 159 MET A N 1
ATOM 1281 C CA . MET A 1 159 ? 5.777 -12.148 -6.671 1.00 93.38 159 MET A CA 1
ATOM 1282 C C . MET A 1 159 ? 4.918 -13.026 -5.740 1.00 93.38 159 MET A C 1
ATOM 1284 O O . MET A 1 159 ? 3.737 -12.751 -5.497 1.00 93.38 159 MET A O 1
ATOM 1288 N N . CYS A 1 160 ? 5.494 -14.114 -5.224 1.00 92.75 160 CYS A N 1
ATOM 1289 C CA . CYS A 1 160 ? 4.801 -15.084 -4.377 1.00 92.75 160 CYS A CA 1
ATOM 1290 C C . CYS A 1 160 ? 5.121 -14.950 -2.880 1.00 92.75 160 CYS A C 1
ATOM 1292 O O . CYS A 1 160 ? 4.447 -15.599 -2.071 1.00 92.75 160 CYS A O 1
ATOM 1294 N N . ASN A 1 161 ? 6.115 -14.141 -2.498 1.00 91.88 161 ASN A N 1
ATOM 1295 C CA . ASN A 1 161 ? 6.535 -13.934 -1.114 1.00 91.88 161 ASN A CA 1
ATOM 1296 C C . ASN A 1 161 ? 5.574 -12.982 -0.398 1.00 91.88 161 ASN A C 1
ATOM 1298 O O . ASN A 1 161 ? 5.829 -11.794 -0.222 1.00 91.88 161 ASN A O 1
ATOM 1302 N N . ARG A 1 162 ? 4.435 -13.533 0.009 1.00 91.25 162 ARG A N 1
ATOM 1303 C CA . ARG A 1 162 ? 3.414 -12.861 0.811 1.00 91.25 162 ARG A CA 1
ATOM 1304 C C . ARG A 1 162 ? 2.854 -13.821 1.849 1.00 91.25 162 ARG A C 1
ATOM 1306 O O . ARG A 1 162 ? 2.930 -15.042 1.679 1.00 91.25 162 ARG A O 1
ATOM 1313 N N . ARG A 1 163 ? 2.234 -13.285 2.902 1.00 88.38 163 ARG A N 1
ATOM 1314 C CA . ARG A 1 163 ? 1.528 -14.106 3.894 1.00 88.38 163 ARG A CA 1
ATOM 1315 C C . ARG A 1 163 ? 0.354 -14.809 3.218 1.00 88.38 163 ARG A C 1
ATOM 1317 O O . ARG A 1 163 ? -0.579 -14.175 2.741 1.00 88.38 163 ARG A O 1
ATOM 1324 N N . ARG A 1 164 ? 0.432 -16.137 3.111 1.00 75.88 164 ARG A N 1
ATOM 1325 C CA . ARG A 1 164 ? -0.574 -16.939 2.406 1.00 75.88 164 ARG A CA 1
ATOM 1326 C C . ARG A 1 164 ? -1.824 -17.122 3.268 1.00 75.88 164 ARG A C 1
ATOM 1328 O O . ARG A 1 164 ? -1.734 -17.308 4.477 1.00 75.88 164 ARG A O 1
ATOM 1335 N N . GLY A 1 165 ? -2.989 -17.139 2.623 1.00 75.50 165 GLY A N 1
ATOM 1336 C CA . GLY A 1 165 ? -4.261 -17.526 3.234 1.00 75.50 165 GLY A CA 1
ATOM 1337 C C . GLY A 1 165 ? -5.103 -16.349 3.718 1.00 75.50 165 GLY A C 1
ATOM 1338 O O . GLY A 1 165 ? -6.153 -16.102 3.136 1.00 75.50 165 GLY A O 1
ATOM 1339 N N . ARG A 1 166 ? -4.671 -15.654 4.779 1.00 79.00 166 ARG A N 1
ATOM 1340 C CA . ARG A 1 166 ? -5.537 -14.689 5.491 1.00 79.00 166 ARG A CA 1
ATOM 1341 C C . ARG A 1 166 ? -5.347 -13.223 5.117 1.00 79.00 166 ARG A C 1
ATOM 1343 O O . ARG A 1 166 ? -6.291 -12.461 5.255 1.00 79.00 166 ARG A O 1
ATOM 1350 N N . GLU A 1 167 ? -4.177 -12.834 4.618 1.00 92.81 167 GLU A N 1
ATOM 1351 C CA . GLU A 1 167 ? -3.910 -11.446 4.230 1.00 92.81 167 GLU A CA 1
ATOM 1352 C C . GLU A 1 167 ? -3.933 -11.317 2.707 1.00 92.81 167 GLU A C 1
ATOM 1354 O O . GLU A 1 167 ? -3.210 -12.022 1.995 1.00 92.81 167 GLU A O 1
ATOM 1359 N N . LYS A 1 168 ? -4.775 -10.418 2.192 1.00 94.62 168 LYS A N 1
ATOM 1360 C CA . LYS A 1 168 ? -4.834 -10.124 0.759 1.00 94.62 168 LYS A CA 1
ATOM 1361 C C . LYS A 1 168 ? -3.874 -8.988 0.424 1.00 94.62 168 LYS A C 1
ATOM 1363 O O . LYS A 1 168 ? -3.571 -8.123 1.244 1.00 94.62 168 LYS A O 1
ATOM 1368 N N . THR A 1 169 ? -3.394 -8.983 -0.811 1.00 94.88 169 THR A N 1
ATOM 1369 C CA . THR A 1 169 ? -2.418 -7.997 -1.275 1.00 94.88 169 THR A CA 1
ATOM 1370 C C . THR A 1 169 ? -2.813 -7.498 -2.656 1.00 94.88 169 THR A C 1
ATOM 1372 O O . THR A 1 169 ? -3.188 -8.302 -3.508 1.00 94.88 169 THR A O 1
ATOM 1375 N N . VAL A 1 170 ? -2.718 -6.188 -2.875 1.00 96.50 170 VAL A N 1
ATOM 1376 C CA . VAL A 1 170 ? -2.823 -5.575 -4.202 1.00 96.50 170 VAL A CA 1
ATOM 1377 C C . VAL A 1 170 ? -1.418 -5.481 -4.783 1.00 96.50 170 VAL A C 1
ATOM 1379 O O . VAL A 1 170 ? -0.551 -4.813 -4.221 1.00 96.50 170 VAL A O 1
ATOM 1382 N N . ALA A 1 171 ? -1.193 -6.190 -5.886 1.00 95.94 171 ALA A N 1
ATOM 1383 C CA . ALA A 1 171 ? 0.063 -6.173 -6.622 1.00 95.94 171 ALA A CA 1
ATOM 1384 C C . ALA A 1 171 ? -0.010 -5.183 -7.786 1.00 95.94 171 ALA A C 1
ATOM 1386 O O . ALA A 1 171 ? -1.048 -5.057 -8.432 1.00 95.94 171 ALA A O 1
ATOM 1387 N N . TYR A 1 172 ? 1.103 -4.510 -8.053 1.00 96.19 172 TYR A N 1
ATOM 1388 C CA . TYR A 1 172 ? 1.270 -3.562 -9.149 1.00 96.19 172 TYR A CA 1
ATOM 1389 C C . TYR A 1 172 ? 2.732 -3.590 -9.606 1.00 96.19 172 TYR A C 1
ATOM 1391 O O . TYR A 1 172 ? 3.625 -3.872 -8.806 1.00 96.19 172 TYR A O 1
ATOM 1399 N N . ALA A 1 173 ? 2.963 -3.369 -10.902 1.00 95.38 173 ALA A N 1
ATOM 1400 C CA . ALA A 1 173 ? 4.305 -3.384 -11.488 1.00 95.38 173 ALA A CA 1
ATOM 1401 C C . ALA A 1 173 ? 5.019 -2.034 -11.319 1.00 95.38 173 ALA A C 1
ATOM 1403 O O . ALA A 1 173 ? 6.219 -1.998 -11.078 1.00 95.38 173 ALA A O 1
ATOM 1404 N N . GLU A 1 174 ? 4.265 -0.940 -11.385 1.00 94.56 174 GLU A N 1
ATOM 1405 C CA . GLU A 1 174 ? 4.725 0.434 -11.196 1.00 94.56 174 GLU A CA 1
ATOM 1406 C C . GLU A 1 174 ? 3.685 1.244 -10.412 1.00 94.56 174 GLU A C 1
ATOM 1408 O O . GLU A 1 174 ? 2.513 0.861 -10.339 1.00 94.56 174 GLU A O 1
ATOM 1413 N N . SER A 1 175 ? 4.109 2.340 -9.781 1.00 93.19 175 SER A N 1
ATOM 1414 C CA . SER A 1 175 ? 3.231 3.223 -9.006 1.00 93.19 175 SER A CA 1
ATOM 1415 C C . SER A 1 175 ? 3.625 4.686 -9.126 1.00 93.19 175 SER A C 1
ATOM 1417 O O . SER A 1 175 ? 4.701 5.052 -9.595 1.00 93.19 175 SER A O 1
ATOM 1419 N N . HIS A 1 176 ? 2.750 5.546 -8.608 1.00 91.56 176 HIS A N 1
ATOM 1420 C CA . HIS A 1 176 ? 3.037 6.966 -8.464 1.00 91.56 176 HIS A CA 1
ATOM 1421 C C . HIS A 1 176 ? 4.276 7.269 -7.603 1.00 91.56 176 HIS A C 1
ATOM 1423 O O . HIS A 1 176 ? 4.870 8.330 -7.786 1.00 91.56 176 HIS A O 1
ATOM 1429 N N . ASP A 1 177 ? 4.726 6.354 -6.737 1.00 84.31 177 ASP A N 1
ATOM 1430 C CA . ASP A 1 177 ? 5.896 6.579 -5.875 1.00 84.31 177 ASP A CA 1
ATOM 1431 C C . ASP A 1 177 ? 7.160 6.781 -6.709 1.00 84.31 177 ASP A C 1
ATOM 1433 O O . ASP A 1 177 ? 7.986 7.637 -6.396 1.00 84.31 177 ASP A O 1
ATOM 1437 N N . GLN A 1 178 ? 7.252 6.073 -7.840 1.00 83.12 178 GLN A N 1
ATOM 1438 C CA . GLN A 1 178 ? 8.346 6.203 -8.802 1.00 83.12 178 GLN A CA 1
ATOM 1439 C C . GLN A 1 178 ? 8.407 7.616 -9.391 1.00 83.12 178 GLN A C 1
ATOM 1441 O O . GLN A 1 178 ? 9.488 8.181 -9.539 1.00 83.12 178 GLN A O 1
ATOM 1446 N N . SER A 1 179 ? 7.252 8.238 -9.644 1.00 81.44 179 SER A N 1
ATOM 1447 C CA . SER A 1 179 ? 7.204 9.622 -10.126 1.00 81.44 179 SER A CA 1
ATOM 1448 C C . SER A 1 179 ? 7.645 10.635 -9.063 1.00 81.44 179 SER A C 1
ATOM 1450 O O . SER A 1 179 ? 8.259 11.647 -9.399 1.00 81.44 179 SER A O 1
ATOM 1452 N N . ILE A 1 180 ? 7.392 10.352 -7.779 1.00 82.69 180 ILE A N 1
ATOM 1453 C CA . ILE A 1 180 ? 7.764 11.230 -6.659 1.00 82.69 180 ILE A CA 1
ATOM 1454 C C . ILE A 1 180 ? 9.281 11.221 -6.446 1.00 82.69 180 ILE A C 1
ATOM 1456 O O . ILE A 1 180 ? 9.876 12.277 -6.227 1.00 82.69 180 ILE A O 1
ATOM 1460 N N . VAL A 1 181 ? 9.922 10.052 -6.538 1.00 82.06 181 VAL A N 1
ATOM 1461 C CA . VAL A 1 181 ? 11.387 9.932 -6.408 1.00 82.06 181 VAL A CA 1
ATOM 1462 C C . VAL A 1 181 ? 12.145 10.369 -7.670 1.00 82.06 181 VAL A C 1
ATOM 1464 O O . VAL A 1 181 ? 13.375 10.428 -7.653 1.00 82.06 181 VAL A O 1
ATOM 1467 N N . GLY A 1 182 ? 11.429 10.718 -8.744 1.00 83.88 182 GLY A N 1
ATOM 1468 C CA . GLY A 1 182 ? 12.011 11.137 -10.019 1.00 83.88 182 GLY A CA 1
ATOM 1469 C C . GLY A 1 182 ? 12.573 9.979 -10.846 1.00 83.88 182 GLY A C 1
ATOM 1470 O O . GLY A 1 182 ? 13.508 10.183 -11.622 1.00 83.88 182 GLY A O 1
ATOM 1471 N N . ASP A 1 183 ? 12.036 8.774 -10.662 1.00 89.00 183 ASP A N 1
ATOM 1472 C CA . ASP A 1 183 ? 12.364 7.606 -11.474 1.00 89.00 183 ASP A CA 1
ATOM 1473 C C . ASP A 1 183 ? 11.573 7.605 -12.799 1.00 89.00 183 ASP A C 1
ATOM 1475 O O . ASP A 1 183 ? 10.656 8.403 -13.020 1.00 89.00 183 ASP A O 1
ATOM 1479 N N . LYS A 1 184 ? 11.952 6.716 -13.715 1.00 91.88 184 LYS A N 1
ATOM 1480 C CA . LYS A 1 184 ? 11.296 6.503 -15.006 1.00 91.88 184 LYS A CA 1
ATOM 1481 C C . LYS A 1 184 ? 10.163 5.477 -14.869 1.00 91.88 184 LYS A C 1
ATOM 1483 O O . LYS A 1 184 ? 10.234 4.568 -14.046 1.00 91.88 184 LYS A O 1
ATOM 1488 N N . THR A 1 185 ? 9.142 5.588 -15.720 1.00 94.94 185 THR A N 1
ATOM 1489 C CA . THR A 1 185 ? 8.136 4.522 -15.892 1.00 94.94 185 THR A CA 1
ATOM 1490 C C . THR A 1 185 ? 8.785 3.267 -16.472 1.00 94.94 185 THR A C 1
ATOM 1492 O O . THR A 1 185 ? 9.830 3.358 -17.124 1.00 94.94 185 THR A O 1
ATOM 1495 N N . ILE A 1 186 ? 8.159 2.100 -16.310 1.00 95.56 186 ILE A N 1
ATOM 1496 C CA . ILE A 1 186 ? 8.642 0.844 -16.911 1.00 95.56 186 ILE A CA 1
ATOM 1497 C C . ILE A 1 186 ? 8.786 0.994 -18.429 1.00 95.56 186 ILE A C 1
ATOM 1499 O O . ILE A 1 186 ? 9.806 0.610 -19.002 1.00 95.56 186 ILE A O 1
ATOM 1503 N N . ALA A 1 187 ? 7.811 1.631 -19.080 1.00 95.69 187 ALA A N 1
ATOM 1504 C CA . ALA A 1 187 ? 7.863 1.899 -20.513 1.00 95.69 187 ALA A CA 1
ATOM 1505 C C . ALA A 1 187 ? 9.115 2.707 -20.904 1.00 95.69 187 ALA A C 1
ATOM 1507 O O . ALA A 1 187 ? 9.792 2.391 -21.885 1.00 95.69 187 ALA A O 1
ATOM 1508 N N . PHE A 1 188 ? 9.453 3.739 -20.126 1.00 95.31 188 PHE A N 1
ATOM 1509 C CA . PHE A 1 188 ? 10.598 4.600 -20.414 1.00 95.31 188 PHE A CA 1
ATOM 1510 C C . PHE A 1 188 ? 11.934 3.966 -19.993 1.00 95.31 188 PHE A C 1
ATOM 1512 O O . PHE A 1 188 ? 12.958 4.237 -20.615 1.00 95.31 188 PHE A O 1
ATOM 1519 N N . TRP A 1 189 ? 11.933 3.057 -19.014 1.00 95.31 189 TRP A N 1
ATOM 1520 C CA . TRP A 1 189 ? 13.062 2.164 -18.738 1.00 95.31 189 TRP A CA 1
ATOM 1521 C C . TRP A 1 189 ? 13.343 1.198 -19.898 1.00 95.31 189 TRP A C 1
ATOM 1523 O O . TRP A 1 189 ? 14.502 0.904 -20.180 1.00 95.31 189 TRP A O 1
ATOM 1533 N N . LEU A 1 190 ? 12.302 0.715 -20.581 1.00 95.88 190 LEU A N 1
ATOM 1534 C CA . LEU A 1 190 ? 12.420 -0.270 -21.658 1.00 95.88 190 LEU A CA 1
ATOM 1535 C C . LEU A 1 190 ? 12.787 0.329 -23.023 1.00 95.88 190 LEU A C 1
ATOM 1537 O O . LEU A 1 190 ? 13.513 -0.315 -23.779 1.00 95.88 190 LEU A O 1
ATOM 1541 N N . MET A 1 191 ? 12.257 1.512 -23.352 1.00 95.75 191 MET A N 1
ATOM 1542 C CA . MET A 1 191 ? 12.349 2.096 -24.702 1.00 95.75 191 MET A CA 1
ATOM 1543 C C . MET A 1 191 ? 13.125 3.417 -24.768 1.00 95.75 191 MET A C 1
ATOM 1545 O O . MET A 1 191 ? 13.613 3.780 -25.837 1.00 95.75 191 MET A O 1
ATOM 1549 N N . ASP A 1 192 ? 13.247 4.130 -23.645 1.00 95.31 192 ASP A N 1
ATOM 1550 C CA . ASP A 1 192 ? 13.941 5.417 -23.521 1.00 95.31 192 ASP A CA 1
ATOM 1551 C C . ASP A 1 192 ? 13.645 6.376 -24.697 1.00 95.31 192 ASP A C 1
ATOM 1553 O O . ASP A 1 192 ? 12.483 6.596 -25.050 1.00 95.31 192 ASP A O 1
ATOM 1557 N N . ALA A 1 193 ? 14.673 6.951 -25.331 1.00 95.50 193 ALA A N 1
ATOM 1558 C CA . ALA A 1 193 ? 14.502 7.919 -26.411 1.00 95.50 193 ALA A CA 1
ATOM 1559 C C . ALA A 1 193 ? 13.787 7.357 -27.656 1.00 95.50 193 ALA A C 1
ATOM 1561 O O . ALA A 1 193 ? 13.181 8.126 -28.403 1.00 95.50 193 ALA A O 1
ATOM 1562 N N . GLU A 1 194 ? 13.818 6.039 -27.881 1.00 92.19 194 GLU A N 1
ATOM 1563 C CA . GLU A 1 194 ? 13.162 5.426 -29.042 1.00 92.19 194 GLU A CA 1
ATOM 1564 C C . GLU A 1 194 ? 11.633 5.462 -28.941 1.00 92.19 194 GLU A C 1
ATOM 1566 O O . GLU A 1 194 ? 10.950 5.397 -29.962 1.00 92.19 194 GLU A O 1
ATOM 1571 N N . MET A 1 195 ? 11.083 5.676 -27.742 1.00 92.88 195 MET A N 1
ATOM 1572 C CA . MET A 1 195 ? 9.648 5.897 -27.555 1.00 92.88 195 MET A CA 1
ATOM 1573 C C . MET A 1 195 ? 9.140 7.137 -28.313 1.00 92.88 195 MET A C 1
ATOM 1575 O O . MET A 1 195 ? 8.000 7.155 -28.769 1.00 92.88 195 MET A O 1
ATOM 1579 N N . TYR A 1 196 ? 9.966 8.177 -28.480 1.00 92.69 196 TYR A N 1
ATOM 1580 C CA . TYR A 1 196 ? 9.528 9.427 -29.116 1.00 92.69 196 TYR A CA 1
ATOM 1581 C C . TYR A 1 196 ? 9.358 9.317 -30.632 1.00 92.69 196 TYR A C 1
ATOM 1583 O O . TYR A 1 196 ? 8.591 10.078 -31.219 1.00 92.69 196 TYR A O 1
ATOM 1591 N N . THR A 1 197 ? 10.095 8.413 -31.275 1.00 90.12 197 THR A N 1
ATOM 1592 C CA . THR A 1 197 ? 10.169 8.322 -32.740 1.00 90.12 197 THR A CA 1
ATOM 1593 C C . THR A 1 197 ? 9.716 6.973 -33.284 1.00 90.12 197 THR A C 1
ATOM 1595 O O . THR A 1 197 ? 9.344 6.900 -34.451 1.00 90.12 197 THR A O 1
ATOM 1598 N N . GLY A 1 198 ? 9.733 5.917 -32.467 1.00 87.88 198 GLY A N 1
ATOM 1599 C CA . GLY A 1 198 ? 9.481 4.538 -32.886 1.00 87.88 198 GLY A CA 1
ATOM 1600 C C . GLY A 1 198 ? 8.086 3.994 -32.570 1.00 87.88 198 GLY A C 1
ATOM 1601 O O . GLY A 1 198 ? 7.843 2.824 -32.834 1.00 87.88 198 GLY A O 1
ATOM 1602 N N . MET A 1 199 ? 7.176 4.813 -32.029 1.00 89.75 199 MET A N 1
ATOM 1603 C CA . MET A 1 199 ? 5.799 4.416 -31.668 1.00 89.75 199 MET A CA 1
ATOM 1604 C C . MET A 1 199 ? 4.763 4.684 -32.781 1.00 89.75 199 MET A C 1
ATOM 1606 O O . MET A 1 199 ? 3.564 4.733 -32.512 1.00 89.75 199 MET A O 1
ATOM 1610 N N . GLY A 1 200 ? 5.207 4.924 -34.020 1.00 87.69 200 GLY A N 1
ATOM 1611 C CA . GLY A 1 200 ? 4.314 5.140 -35.162 1.00 87.69 200 GLY A CA 1
ATOM 1612 C C . GLY A 1 200 ? 3.581 3.860 -35.579 1.00 87.69 200 GLY A C 1
ATOM 1613 O O . GLY A 1 200 ? 4.175 2.789 -35.595 1.00 87.69 200 GLY A O 1
ATOM 1614 N N . ASP A 1 201 ? 2.303 3.978 -35.949 1.00 84.19 201 ASP A N 1
ATOM 1615 C CA . ASP A 1 201 ? 1.462 2.877 -36.468 1.00 84.19 201 ASP A CA 1
ATOM 1616 C C . ASP A 1 201 ? 1.265 2.980 -37.998 1.00 84.19 201 ASP A C 1
ATOM 1618 O O . ASP A 1 201 ? 0.251 2.591 -38.569 1.00 84.19 201 ASP A O 1
ATOM 1622 N N . ASP A 1 202 ? 2.232 3.573 -38.701 1.00 82.31 202 ASP A N 1
ATOM 1623 C CA . ASP A 1 202 ? 2.181 3.834 -40.148 1.00 82.31 202 ASP A CA 1
ATOM 1624 C C . ASP A 1 202 ? 2.572 2.614 -41.008 1.00 82.31 202 ASP A C 1
ATOM 1626 O O . ASP A 1 202 ? 2.804 2.728 -42.214 1.00 82.31 202 ASP A O 1
ATOM 1630 N N . GLY A 1 203 ? 2.639 1.431 -40.392 1.00 70.44 203 GLY A N 1
ATOM 1631 C CA . GLY A 1 203 ? 3.061 0.186 -41.026 1.00 70.44 203 GLY A CA 1
ATOM 1632 C C . GLY A 1 203 ? 4.578 0.037 -41.174 1.00 70.44 203 GLY A C 1
ATOM 1633 O O . GLY A 1 203 ? 5.027 -0.983 -41.705 1.00 70.44 203 GLY A O 1
ATOM 1634 N N . THR A 1 204 ? 5.381 1.001 -40.705 1.00 73.50 204 THR A N 1
ATOM 1635 C CA . THR A 1 204 ? 6.827 0.796 -40.580 1.00 73.50 204 THR A CA 1
ATOM 1636 C C . THR A 1 204 ? 7.120 -0.134 -39.396 1.00 73.50 204 THR A C 1
ATOM 1638 O O . THR A 1 204 ? 6.573 0.054 -38.310 1.00 73.50 204 THR A O 1
ATOM 1641 N N . PRO A 1 205 ? 7.950 -1.182 -39.565 1.00 70.12 205 PRO A N 1
ATOM 1642 C CA . PRO A 1 205 ? 8.339 -2.019 -38.440 1.00 70.12 205 PRO A CA 1
ATOM 1643 C C . PRO A 1 205 ? 9.067 -1.171 -37.394 1.00 70.12 205 PRO A C 1
ATOM 1645 O O . PRO A 1 205 ? 10.107 -0.581 -37.696 1.00 70.12 205 PRO A O 1
ATOM 1648 N N . GLY A 1 206 ? 8.528 -1.133 -36.172 1.00 74.31 206 GLY A N 1
ATOM 1649 C CA . GLY A 1 206 ? 9.199 -0.515 -35.033 1.00 74.31 206 GLY A CA 1
ATOM 1650 C C . GLY A 1 206 ? 10.596 -1.107 -34.824 1.00 74.31 206 GLY A C 1
ATOM 1651 O O . GLY A 1 206 ? 10.889 -2.235 -35.236 1.00 74.31 206 GLY A O 1
ATOM 1652 N N . SER A 1 207 ? 11.482 -0.342 -34.189 1.00 88.88 207 SER A N 1
ATOM 1653 C CA . SER A 1 207 ? 12.824 -0.827 -33.870 1.00 88.88 207 SER A CA 1
ATOM 1654 C C . SER A 1 207 ? 12.766 -2.076 -32.984 1.00 88.88 207 SER A C 1
ATOM 1656 O O . SER A 1 207 ? 11.779 -2.341 -32.294 1.00 88.88 207 S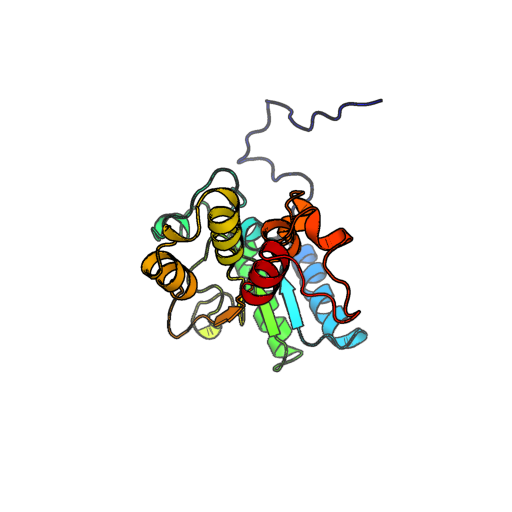ER A O 1
ATOM 1658 N N . VAL A 1 208 ? 13.861 -2.838 -32.943 1.00 92.75 208 VAL A N 1
ATOM 1659 C CA . VAL A 1 208 ? 13.966 -4.001 -32.046 1.00 92.75 208 VAL A CA 1
ATOM 1660 C C . VAL A 1 208 ? 13.792 -3.590 -30.577 1.00 92.75 208 VAL A C 1
ATOM 1662 O O . VAL A 1 208 ? 13.234 -4.355 -29.792 1.00 92.75 208 VAL A O 1
ATOM 1665 N N . VAL A 1 209 ? 14.218 -2.377 -30.209 1.00 93.94 209 VAL A N 1
ATOM 1666 C CA . VAL A 1 209 ? 14.068 -1.828 -28.853 1.00 93.94 209 VAL A CA 1
ATOM 1667 C C . VAL A 1 209 ? 12.597 -1.571 -28.530 1.00 93.94 209 VAL A C 1
ATOM 1669 O O . VAL A 1 209 ? 12.128 -2.025 -27.488 1.00 93.94 209 VAL A O 1
ATOM 1672 N N . VAL A 1 210 ? 11.850 -0.927 -29.433 1.00 92.88 210 VAL A N 1
ATOM 1673 C CA . VAL A 1 210 ? 10.409 -0.689 -29.252 1.00 92.88 210 VAL A CA 1
ATOM 1674 C C . VAL A 1 210 ? 9.637 -2.005 -29.240 1.00 92.88 210 VAL A C 1
ATOM 1676 O O . VAL A 1 210 ? 8.829 -2.230 -28.344 1.00 92.88 210 VAL A O 1
ATOM 1679 N N . ALA A 1 211 ? 9.932 -2.925 -30.162 1.00 92.25 211 ALA A N 1
ATOM 1680 C CA . ALA A 1 211 ? 9.289 -4.237 -30.198 1.00 92.25 211 ALA A CA 1
ATOM 1681 C C . ALA A 1 211 ? 9.510 -5.028 -28.894 1.00 92.25 211 ALA A C 1
ATOM 1683 O O . ALA A 1 211 ? 8.567 -5.611 -28.358 1.00 92.25 211 ALA A O 1
ATOM 1684 N N . ARG A 1 212 ? 10.735 -5.009 -28.347 1.00 94.75 212 ARG A N 1
ATOM 1685 C CA . ARG A 1 212 ? 11.048 -5.598 -27.035 1.00 94.75 212 ARG A CA 1
ATOM 1686 C C . ARG A 1 212 ? 10.301 -4.885 -25.909 1.00 94.75 212 ARG A C 1
ATOM 1688 O O . ARG A 1 212 ? 9.726 -5.552 -25.055 1.00 94.75 212 ARG A O 1
ATOM 1695 N N . GLY A 1 213 ? 10.316 -3.554 -25.898 1.00 94.81 213 GLY A N 1
ATOM 1696 C CA . GLY A 1 213 ? 9.680 -2.756 -24.856 1.00 94.81 213 GLY A CA 1
ATOM 1697 C C . GLY A 1 213 ? 8.170 -2.961 -24.787 1.00 94.81 213 GLY A C 1
ATOM 1698 O O . GLY A 1 213 ? 7.649 -3.176 -23.701 1.00 94.81 213 GLY A O 1
ATOM 1699 N N . MET A 1 214 ? 7.484 -3.005 -25.931 1.00 92.94 214 MET A N 1
ATOM 1700 C CA . MET A 1 214 ? 6.050 -3.308 -25.986 1.00 92.94 214 MET A CA 1
ATOM 1701 C C . MET A 1 214 ? 5.715 -4.735 -25.542 1.00 92.94 214 MET A C 1
ATOM 1703 O O . MET A 1 214 ? 4.639 -4.961 -25.009 1.00 92.94 214 MET A O 1
ATOM 1707 N N . ALA A 1 215 ? 6.596 -5.708 -25.791 1.00 94.19 215 ALA A N 1
ATOM 1708 C CA . ALA A 1 215 ? 6.352 -7.093 -25.389 1.00 94.19 215 ALA A CA 1
ATOM 1709 C C . ALA A 1 215 ? 6.572 -7.329 -23.884 1.00 94.19 215 ALA A C 1
ATOM 1711 O O . ALA A 1 215 ? 5.990 -8.254 -23.322 1.00 94.19 215 ALA A O 1
ATOM 1712 N N . MET A 1 216 ? 7.451 -6.544 -23.253 1.00 94.00 216 MET A N 1
ATOM 1713 C CA . MET A 1 216 ? 7.772 -6.659 -21.826 1.00 94.00 216 MET A CA 1
ATOM 1714 C C . MET A 1 216 ? 6.883 -5.800 -20.919 1.00 94.00 216 MET A C 1
ATOM 1716 O O . MET A 1 216 ? 6.802 -6.097 -19.728 1.00 94.00 216 MET A O 1
ATOM 1720 N N . HIS A 1 217 ? 6.273 -4.747 -21.461 1.00 93.38 217 HIS A N 1
ATOM 1721 C CA . HIS A 1 217 ? 5.338 -3.868 -20.762 1.00 93.38 217 HIS A CA 1
ATOM 1722 C C . HIS A 1 217 ? 3.922 -4.458 -20.744 1.00 93.38 217 HIS A C 1
ATOM 1724 O O . HIS A 1 217 ? 3.273 -4.400 -19.676 1.00 93.38 217 HIS A O 1
#

pLDDT: mean 88.57, std 15.94, range [29.89, 98.5]

Secondary structure (DSSP, 8-state):
--------TT--TTTSPPTT---TTSHHHHHHHHHHHHHHHHHS---EEEETTHHHHHBTTTTTT----S-GGGTSSTTB-HHHHHHHHHHHHHHHHH-TT-EEEE--SS--TTTTS-GGGTS---SEEE-THHHHHHHHHHHH--GGG--HHHHHHHHH-S--SS-EEE--S--HHHHHTTPPPHHHHHHGGGGGTS---SSPPPPHHHHHHHHH-

InterPro domains:
  IPR017853 Glycoside hydrolase superfamily [SSF51445] (22-202)